Protein AF-A0A1G4I821-F1 (afdb_monomer_lite)

Structure (mmCIF, N/CA/C/O backbone):
data_AF-A0A1G4I821-F1
#
_entry.id   AF-A0A1G4I821-F1
#
loop_
_atom_site.group_PDB
_atom_site.id
_atom_site.type_symbol
_atom_site.label_atom_id
_atom_site.label_alt_id
_atom_site.label_comp_id
_atom_site.label_asym_id
_atom_site.label_entity_id
_atom_site.label_seq_id
_atom_site.pdbx_PDB_ins_code
_atom_site.Cartn_x
_atom_site.Cartn_y
_atom_site.Cartn_z
_atom_site.occupancy
_atom_site.B_iso_or_equiv
_atom_site.auth_seq_id
_atom_site.auth_comp_id
_atom_site.auth_asym_id
_atom_site.auth_atom_id
_atom_site.pdbx_PDB_model_num
ATOM 1 N N . MET A 1 1 ? -9.528 -7.297 -14.494 1.00 44.22 1 MET A N 1
A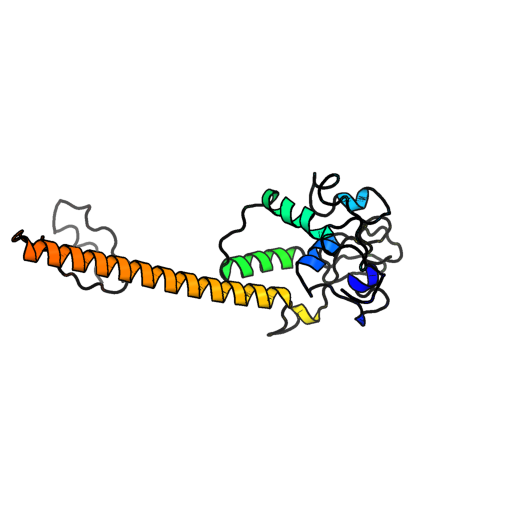TOM 2 C CA . MET A 1 1 ? -9.110 -6.105 -15.251 1.00 44.22 1 MET A CA 1
ATOM 3 C C . MET A 1 1 ? -9.363 -6.437 -16.710 1.00 44.22 1 MET A C 1
ATOM 5 O O . MET A 1 1 ? -8.952 -7.511 -17.117 1.00 44.22 1 MET A O 1
ATOM 9 N N . VAL A 1 2 ? -10.123 -5.625 -17.444 1.00 33.62 2 VAL A N 1
ATOM 10 C CA . VAL A 1 2 ? -10.323 -5.807 -18.892 1.00 33.62 2 VAL A CA 1
ATOM 11 C C . VAL A 1 2 ? -9.547 -4.697 -19.605 1.00 33.62 2 VAL A C 1
ATOM 13 O O . VAL A 1 2 ? -9.734 -3.530 -19.262 1.00 33.62 2 VAL A O 1
ATOM 16 N N . GLY A 1 3 ? -8.712 -5.055 -20.590 1.00 48.03 3 GLY A N 1
ATOM 17 C CA . GLY A 1 3 ? -8.620 -4.265 -21.825 1.00 48.03 3 GLY A CA 1
ATOM 18 C C . GLY A 1 3 ? -7.343 -3.487 -22.167 1.00 48.03 3 GLY A C 1
ATOM 19 O O . GLY A 1 3 ? -7.417 -2.649 -23.061 1.00 48.03 3 GLY A O 1
ATOM 20 N N . ASP A 1 4 ? -6.189 -3.711 -21.537 1.00 54.62 4 ASP A N 1
ATOM 21 C CA . ASP A 1 4 ? -4.928 -3.197 -22.103 1.00 54.62 4 ASP A CA 1
ATOM 22 C C . ASP A 1 4 ? -3.791 -4.167 -21.814 1.00 54.62 4 ASP A C 1
ATOM 24 O O . ASP A 1 4 ? -3.512 -4.410 -20.648 1.00 54.62 4 ASP A O 1
ATOM 28 N N . SER A 1 5 ? -3.184 -4.763 -22.845 1.00 64.75 5 SER A N 1
ATOM 29 C CA . SER A 1 5 ? -2.127 -5.781 -22.726 1.00 64.75 5 SER A CA 1
ATOM 30 C C . SER A 1 5 ? -0.760 -5.204 -22.332 1.00 64.75 5 SER A C 1
ATOM 32 O O . SER A 1 5 ? 0.177 -5.966 -22.095 1.00 64.75 5 SER A O 1
ATOM 34 N N . ASP A 1 6 ? -0.618 -3.875 -22.297 1.00 84.00 6 ASP A N 1
ATOM 35 C CA . ASP A 1 6 ? 0.677 -3.219 -22.197 1.00 84.00 6 ASP A CA 1
ATOM 36 C C . ASP A 1 6 ? 0.937 -2.658 -20.794 1.00 84.00 6 ASP A C 1
ATOM 38 O O . ASP A 1 6 ? 0.361 -1.657 -20.351 1.00 84.00 6 ASP A O 1
ATOM 42 N N . ARG A 1 7 ? 1.873 -3.304 -20.093 1.00 85.94 7 ARG A N 1
ATOM 43 C CA . ARG A 1 7 ? 2.268 -2.952 -18.727 1.00 85.94 7 ARG A CA 1
ATOM 44 C C . ARG A 1 7 ? 2.663 -1.477 -18.602 1.00 85.94 7 ARG A C 1
ATOM 46 O O . ARG A 1 7 ? 2.221 -0.820 -17.664 1.00 85.94 7 ARG A O 1
ATOM 53 N N . LYS A 1 8 ? 3.396 -0.904 -19.565 1.00 87.50 8 LYS A N 1
ATOM 54 C CA . LYS A 1 8 ? 3.819 0.510 -19.478 1.00 87.50 8 LYS A CA 1
ATOM 55 C C . LYS A 1 8 ? 2.647 1.489 -19.576 1.00 87.50 8 LYS A C 1
ATOM 57 O O . LYS A 1 8 ? 2.681 2.549 -18.953 1.00 87.50 8 LYS A O 1
ATOM 62 N N . LYS A 1 9 ? 1.584 1.132 -20.300 1.00 89.50 9 LYS A N 1
ATOM 63 C CA . LYS A 1 9 ? 0.368 1.950 -20.391 1.00 89.50 9 LYS A CA 1
ATOM 64 C C . LYS A 1 9 ? -0.407 1.921 -19.084 1.00 89.50 9 LYS A C 1
ATOM 66 O O . LYS A 1 9 ? -0.796 2.970 -18.580 1.00 89.50 9 LYS A O 1
ATOM 71 N N . VAL A 1 10 ? -0.577 0.748 -18.480 1.00 88.94 10 VAL A N 1
ATOM 72 C CA . VAL A 1 10 ? -1.330 0.648 -17.221 1.00 88.94 10 VAL A CA 1
ATOM 73 C C . VAL A 1 10 ? -0.555 1.163 -16.009 1.00 88.94 10 VAL A C 1
ATOM 75 O O . VAL A 1 10 ? -1.164 1.759 -15.126 1.00 88.94 10 VAL A O 1
ATOM 78 N N . CYS A 1 11 ? 0.768 0.991 -15.970 1.00 87.94 11 CYS A N 1
ATOM 79 C CA . CYS A 1 11 ? 1.602 1.404 -14.842 1.00 87.94 11 CYS A CA 1
ATOM 80 C C . CYS A 1 11 ? 1.877 2.909 -14.829 1.00 87.94 11 CYS A C 1
ATOM 82 O O . CYS A 1 11 ? 2.103 3.476 -13.760 1.00 87.94 11 CYS A O 1
ATOM 84 N N . SER A 1 12 ? 1.924 3.559 -15.999 1.00 85.88 12 SER A N 1
ATOM 85 C CA . SER A 1 12 ? 2.290 4.978 -16.075 1.00 85.88 12 SER A CA 1
ATOM 86 C C . SER A 1 12 ? 1.567 5.823 -17.110 1.00 85.88 12 SER A C 1
ATOM 88 O O . SER A 1 12 ? 1.782 7.035 -17.152 1.00 85.88 12 SER A O 1
ATOM 90 N N . GLY A 1 13 ? 0.698 5.235 -17.929 1.00 87.00 13 GLY A N 1
ATOM 91 C CA . GLY A 1 13 ? 0.086 5.934 -19.057 1.00 87.00 13 GLY A CA 1
ATOM 92 C C . GLY A 1 13 ? 1.087 6.255 -20.163 1.00 87.00 13 GLY A C 1
ATOM 93 O O . GLY A 1 13 ? 0.901 7.223 -20.896 1.00 87.00 13 GLY A O 1
ATOM 94 N N . HIS A 1 14 ? 2.186 5.501 -20.256 1.00 85.62 14 HIS A N 1
ATOM 95 C CA . HIS A 1 14 ? 3.208 5.735 -21.269 1.00 85.62 14 HIS A CA 1
ATOM 96 C C . HIS A 1 14 ? 2.597 5.628 -22.673 1.00 85.62 14 HIS A C 1
ATOM 98 O O . HIS A 1 14 ? 1.974 4.622 -23.001 1.00 85.62 14 HIS A O 1
ATOM 104 N N . SER A 1 15 ? 2.758 6.683 -23.475 1.00 84.94 15 SER A N 1
ATOM 105 C CA . SER A 1 15 ? 2.139 6.863 -24.801 1.00 84.94 15 SER A CA 1
ATOM 106 C C . SER A 1 15 ? 0.600 6.917 -24.831 1.00 84.94 15 SER A C 1
ATOM 108 O O . SER A 1 15 ? 0.046 7.203 -25.886 1.00 84.94 15 SER A O 1
ATOM 110 N N . ASP A 1 16 ? -0.095 6.682 -23.712 1.00 86.31 16 ASP A N 1
ATOM 111 C CA . ASP A 1 16 ? -1.552 6.801 -23.582 1.00 86.31 16 ASP A CA 1
ATOM 112 C C . ASP A 1 16 ? -1.957 7.007 -22.108 1.00 86.31 16 ASP A C 1
ATOM 114 O O . ASP A 1 16 ? -2.124 6.062 -21.328 1.00 86.31 16 ASP A O 1
ATOM 118 N N . ALA A 1 17 ? -2.140 8.268 -21.710 1.00 83.81 17 ALA A N 1
ATOM 119 C CA . ALA A 1 17 ? -2.466 8.641 -20.333 1.00 83.81 17 ALA A CA 1
ATOM 120 C C . ALA A 1 17 ? -3.834 8.114 -19.848 1.00 83.81 17 ALA A C 1
ATOM 122 O O . ALA A 1 17 ? -4.064 8.001 -18.635 1.00 83.81 17 ALA A O 1
ATOM 123 N N . THR A 1 18 ? -4.745 7.773 -20.769 1.00 86.56 18 THR A N 1
ATOM 124 C CA . THR A 1 18 ? -6.092 7.273 -20.440 1.00 86.56 18 THR A CA 1
ATOM 125 C C . THR A 1 18 ? -6.056 5.856 -19.868 1.00 86.56 18 THR A C 1
ATOM 127 O O . THR A 1 18 ? -6.950 5.449 -19.121 1.00 86.56 18 THR A O 1
ATOM 130 N N . LYS A 1 19 ? -4.982 5.115 -20.158 1.00 87.56 19 LYS A N 1
ATOM 131 C CA . LYS A 1 19 ? -4.796 3.725 -19.740 1.00 87.56 19 LYS A CA 1
ATOM 132 C C . LYS A 1 19 ? -4.158 3.574 -18.369 1.00 87.56 19 LYS A C 1
ATOM 134 O O . LYS A 1 19 ? -4.208 2.473 -17.836 1.00 87.56 19 LYS A O 1
ATOM 139 N N . ASN A 1 20 ? -3.627 4.643 -17.774 1.00 88.06 20 ASN A N 1
ATOM 140 C CA . ASN A 1 20 ? -2.998 4.583 -16.455 1.00 88.06 20 ASN A CA 1
ATOM 141 C C . ASN A 1 20 ? -3.998 4.089 -15.384 1.00 88.06 20 ASN A C 1
ATOM 143 O O . ASN A 1 20 ? -5.046 4.705 -15.163 1.00 88.06 20 ASN A O 1
ATOM 147 N N . LYS A 1 21 ? -3.658 2.971 -14.732 1.00 86.25 21 LYS A N 1
ATOM 148 C CA . LYS A 1 21 ? -4.411 2.306 -13.657 1.00 86.25 21 LYS A CA 1
ATOM 149 C C . LYS A 1 21 ? -3.688 2.338 -12.306 1.00 86.25 21 LYS A C 1
ATOM 151 O O . LYS A 1 21 ? -4.177 1.704 -11.369 1.00 86.25 21 LYS A O 1
ATOM 156 N N . ALA A 1 22 ? -2.563 3.044 -12.188 1.00 85.25 22 ALA A N 1
ATOM 157 C CA . ALA A 1 22 ? -1.939 3.298 -10.891 1.00 85.25 22 ALA A CA 1
ATOM 158 C C . ALA A 1 22 ? -2.966 3.928 -9.944 1.00 85.25 22 ALA A C 1
ATOM 160 O O . ALA A 1 22 ? -3.902 4.590 -10.397 1.00 85.25 22 ALA A O 1
ATOM 161 N N . VAL A 1 23 ? -2.812 3.683 -8.645 1.00 79.81 23 VAL A N 1
ATOM 162 C CA . VAL A 1 23 ? -3.656 4.184 -7.550 1.00 79.81 23 VAL A CA 1
ATOM 163 C C . VAL A 1 23 ? -5.095 3.668 -7.498 1.00 79.81 23 VAL A C 1
ATOM 165 O O . VAL A 1 23 ? -5.829 4.004 -6.567 1.00 79.81 23 VAL A O 1
ATOM 168 N N . GLN A 1 24 ? -5.536 2.839 -8.45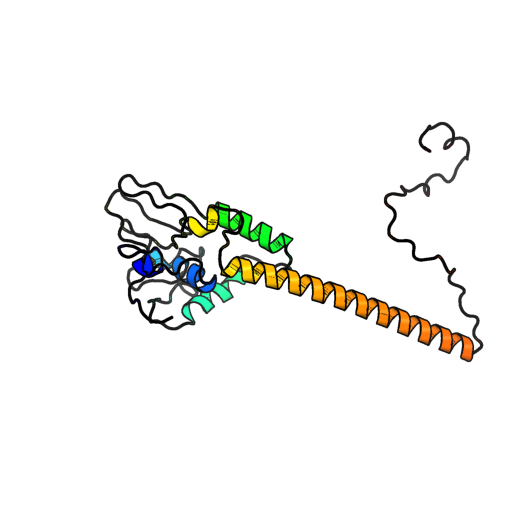0 1.00 81.38 24 GLN A N 1
ATOM 169 C CA . GLN A 1 24 ? -6.896 2.286 -8.412 1.00 81.38 24 GLN A CA 1
ATOM 170 C C . GLN A 1 24 ? -7.088 1.308 -7.253 1.00 81.38 24 GLN A C 1
ATOM 172 O O . GLN A 1 24 ? -8.113 1.341 -6.572 1.00 81.38 24 GLN A O 1
ATOM 177 N N . THR A 1 25 ? -6.102 0.439 -7.028 1.00 84.19 25 THR A N 1
ATOM 178 C CA . THR A 1 25 ? -6.070 -0.484 -5.893 1.00 84.19 25 THR A CA 1
ATOM 179 C C . THR A 1 25 ? -4.635 -0.670 -5.418 1.00 84.19 25 THR A C 1
ATOM 181 O O . THR A 1 25 ? -3.714 -0.668 -6.236 1.00 84.19 25 THR A O 1
ATOM 184 N N . LEU A 1 26 ? -4.458 -0.898 -4.115 1.00 83.69 26 LEU A N 1
ATOM 185 C CA . LEU A 1 26 ? -3.147 -1.208 -3.542 1.00 83.69 26 LEU A CA 1
ATOM 186 C C . LEU A 1 26 ? -2.556 -2.499 -4.135 1.00 83.69 26 LEU A C 1
ATOM 188 O O . LEU A 1 26 ? -1.353 -2.589 -4.343 1.00 83.69 26 LEU A O 1
ATOM 192 N N . TYR A 1 27 ? -3.409 -3.468 -4.483 1.00 86.00 27 TYR A N 1
ATOM 193 C CA . TYR A 1 27 ? -3.006 -4.709 -5.150 1.00 86.00 27 TYR A CA 1
ATOM 194 C C . TYR A 1 27 ? -2.360 -4.447 -6.516 1.00 86.00 27 TYR A C 1
ATOM 196 O O . TYR A 1 27 ? -1.331 -5.026 -6.856 1.00 86.00 27 TYR A O 1
ATOM 204 N N . THR A 1 28 ? -2.950 -3.547 -7.305 1.00 84.69 28 THR A N 1
ATOM 205 C CA . THR A 1 28 ? -2.395 -3.152 -8.603 1.00 84.69 28 THR A CA 1
ATOM 206 C C . THR A 1 28 ? -1.047 -2.453 -8.428 1.00 84.69 28 THR A C 1
ATOM 208 O O . THR A 1 28 ? -0.090 -2.792 -9.121 1.00 84.69 28 THR A O 1
ATOM 211 N N . ASP A 1 29 ? -0.953 -1.519 -7.477 1.00 85.94 29 ASP A N 1
ATOM 212 C CA . ASP A 1 29 ? 0.291 -0.796 -7.191 1.00 85.94 29 ASP A CA 1
ATOM 213 C C . ASP A 1 29 ? 1.396 -1.754 -6.702 1.00 85.94 29 ASP A C 1
ATOM 215 O O . ASP A 1 29 ? 2.568 -1.589 -7.055 1.00 85.94 29 ASP A O 1
ATOM 219 N N . LEU A 1 30 ? 1.029 -2.798 -5.949 1.00 85.75 30 LEU A N 1
ATOM 220 C CA . LEU A 1 30 ? 1.926 -3.878 -5.536 1.00 85.75 30 LEU A CA 1
ATOM 221 C C . LEU A 1 30 ? 2.410 -4.696 -6.738 1.00 85.75 30 LEU A C 1
ATOM 223 O O . LEU A 1 30 ? 3.605 -4.933 -6.874 1.00 85.75 30 LEU A O 1
ATOM 227 N N . LEU A 1 31 ? 1.521 -5.089 -7.654 1.00 85.56 31 LEU A N 1
ATOM 228 C CA . LEU A 1 31 ? 1.902 -5.814 -8.872 1.00 85.56 31 LEU A CA 1
ATOM 229 C C . LEU A 1 31 ? 2.871 -5.013 -9.744 1.00 85.56 31 LEU A C 1
ATOM 231 O O . LEU A 1 31 ? 3.857 -5.561 -10.238 1.00 85.56 31 LEU A O 1
ATOM 235 N N . PHE A 1 32 ? 2.621 -3.716 -9.916 1.00 86.12 32 PHE A N 1
ATOM 236 C CA . PHE A 1 32 ? 3.473 -2.841 -10.719 1.00 86.12 32 PHE A CA 1
ATOM 237 C C . PHE A 1 32 ? 4.916 -2.815 -10.209 1.00 86.12 32 PHE A C 1
ATOM 239 O O . PHE A 1 32 ? 5.846 -2.836 -11.022 1.00 86.12 32 PHE A O 1
ATOM 246 N N . GLN A 1 33 ? 5.088 -2.863 -8.888 1.00 83.38 33 GLN A N 1
ATOM 247 C CA . GLN A 1 33 ? 6.385 -2.875 -8.218 1.00 83.38 33 GLN A CA 1
ATOM 248 C C . GLN A 1 33 ? 6.991 -4.275 -8.078 1.00 83.38 33 GLN A C 1
ATOM 250 O O . GLN A 1 33 ? 8.196 -4.427 -8.226 1.00 83.38 33 GLN A O 1
ATOM 255 N N . CYS A 1 34 ? 6.195 -5.309 -7.807 1.00 82.75 34 CYS A N 1
ATOM 256 C CA . CYS A 1 34 ? 6.714 -6.599 -7.341 1.00 82.75 34 CYS A CA 1
ATOM 257 C C . CYS A 1 34 ? 6.683 -7.710 -8.373 1.00 82.75 34 CYS A C 1
ATOM 259 O O . CYS A 1 34 ? 7.461 -8.654 -8.264 1.00 82.75 34 CYS A O 1
ATOM 261 N N . ALA A 1 35 ? 5.775 -7.647 -9.342 1.00 81.44 35 ALA A N 1
ATOM 262 C CA . ALA A 1 35 ? 5.612 -8.754 -10.262 1.00 81.44 35 ALA A CA 1
ATOM 263 C C . ALA A 1 35 ? 6.707 -8.744 -11.332 1.00 81.44 35 ALA A C 1
ATOM 265 O O . ALA A 1 35 ? 6.970 -7.698 -11.938 1.00 81.44 35 ALA A O 1
ATOM 266 N N . ALA A 1 36 ? 7.292 -9.910 -11.601 1.00 74.44 36 ALA A N 1
ATOM 267 C CA . ALA A 1 36 ? 8.307 -10.066 -12.632 1.00 74.44 36 ALA A CA 1
ATOM 268 C C . ALA A 1 36 ? 7.748 -9.860 -14.046 1.00 74.44 36 ALA A C 1
ATOM 270 O O . ALA A 1 36 ? 6.536 -9.851 -14.297 1.00 74.44 36 ALA A O 1
ATOM 271 N N . THR A 1 37 ? 8.681 -9.702 -14.975 1.00 76.56 37 THR A N 1
ATOM 272 C CA . THR A 1 37 ? 8.474 -9.829 -16.415 1.00 76.56 37 THR A CA 1
ATOM 273 C C . THR A 1 37 ? 9.306 -11.006 -16.929 1.00 76.56 37 THR A C 1
ATOM 275 O O . THR A 1 37 ? 10.261 -11.416 -16.270 1.00 76.56 37 THR A O 1
ATOM 278 N N . SER A 1 38 ? 8.965 -11.536 -18.107 1.00 67.50 38 SER A N 1
ATOM 279 C CA . SER A 1 38 ? 9.711 -12.623 -18.761 1.00 67.50 38 SER A CA 1
ATOM 280 C C . SER A 1 38 ? 11.174 -12.269 -19.027 1.00 67.50 38 SER A C 1
ATOM 282 O O . SER A 1 38 ? 12.022 -13.155 -19.090 1.00 67.50 38 SER A O 1
ATOM 284 N N . ASP A 1 39 ? 11.468 -10.973 -19.133 1.00 59.75 39 ASP A N 1
ATOM 285 C CA . ASP A 1 39 ? 12.800 -10.458 -19.406 1.00 59.75 39 ASP A CA 1
ATOM 286 C C . ASP A 1 39 ? 13.561 -10.161 -18.099 1.00 59.75 39 ASP A C 1
ATOM 288 O O . ASP A 1 39 ? 13.497 -9.056 -17.547 1.00 59.75 39 ASP A O 1
ATOM 292 N N . ASN A 1 40 ? 14.399 -11.125 -17.701 1.00 52.91 40 ASN A N 1
ATOM 293 C CA . ASN A 1 40 ? 15.611 -10.966 -16.880 1.00 52.91 40 ASN A CA 1
ATOM 294 C C . ASN A 1 40 ? 15.491 -11.004 -15.332 1.00 52.91 40 ASN A C 1
ATOM 296 O O . ASN A 1 40 ? 14.521 -10.543 -14.730 1.00 52.91 40 ASN A O 1
ATOM 300 N N . GLY A 1 41 ? 16.563 -11.483 -14.673 1.00 52.97 41 GLY A N 1
ATOM 301 C CA . GLY A 1 41 ? 16.689 -11.687 -13.213 1.00 52.97 41 GLY A CA 1
ATOM 302 C C . GLY A 1 41 ? 16.811 -10.420 -12.346 1.00 52.97 41 GLY A C 1
ATOM 303 O O . GLY A 1 41 ? 16.672 -10.488 -11.126 1.00 52.97 41 GLY A O 1
ATOM 304 N N . GLY A 1 42 ? 17.002 -9.243 -12.956 1.00 54.06 42 GLY A N 1
ATOM 305 C CA . GLY A 1 42 ? 16.989 -7.947 -12.256 1.00 54.06 42 GLY A CA 1
ATOM 306 C C . GLY A 1 42 ? 15.590 -7.490 -11.811 1.00 54.06 42 GLY A C 1
ATOM 307 O O . GLY A 1 42 ? 15.471 -6.723 -10.858 1.00 54.06 42 GLY A O 1
ATOM 308 N N . SER A 1 43 ? 14.536 -8.010 -12.452 1.00 57.50 43 SER A N 1
ATOM 309 C CA . SER A 1 43 ? 13.126 -7.729 -12.130 1.00 57.50 43 SER A CA 1
ATOM 310 C C . SER A 1 43 ? 12.657 -8.360 -10.811 1.00 57.50 43 SER A C 1
ATOM 312 O O . SER A 1 43 ? 11.679 -7.926 -10.202 1.00 57.50 43 SER A O 1
ATOM 314 N N . GLN A 1 44 ? 13.368 -9.382 -10.332 1.00 58.28 44 GLN A N 1
ATOM 315 C CA . GLN A 1 44 ? 12.938 -10.178 -9.185 1.00 58.28 44 GLN A CA 1
ATOM 316 C C . GLN A 1 44 ? 13.298 -9.513 -7.843 1.00 58.28 44 GLN A C 1
ATOM 318 O O . GLN A 1 44 ? 12.775 -9.894 -6.800 1.00 58.28 44 GLN A O 1
ATOM 323 N N . GLN A 1 45 ? 14.178 -8.507 -7.813 1.00 59.28 45 GLN A N 1
ATOM 324 C CA . GLN A 1 45 ? 14.694 -7.951 -6.550 1.00 59.28 45 GLN A CA 1
ATOM 325 C C . GLN A 1 45 ? 13.896 -6.760 -5.995 1.00 59.28 45 GLN A C 1
ATOM 327 O O . GLN A 1 45 ? 14.211 -6.276 -4.909 1.00 59.28 45 GLN A O 1
ATOM 332 N N . ALA A 1 46 ? 12.900 -6.248 -6.720 1.00 64.81 46 ALA A N 1
ATOM 333 C CA . ALA A 1 46 ? 12.386 -4.904 -6.448 1.00 64.81 46 ALA A CA 1
ATOM 334 C C . ALA A 1 46 ? 11.563 -4.757 -5.164 1.00 64.81 46 ALA A C 1
ATOM 336 O O . ALA A 1 46 ? 11.587 -3.685 -4.569 1.00 64.81 46 ALA A O 1
ATOM 337 N N . CYS A 1 47 ? 10.875 -5.810 -4.716 1.00 75.44 47 CYS A N 1
ATOM 338 C CA . CYS A 1 47 ? 10.038 -5.739 -3.512 1.00 75.44 47 CYS A CA 1
ATOM 339 C C . CYS A 1 47 ? 10.701 -6.248 -2.237 1.00 75.44 47 CYS A C 1
ATOM 341 O O . CYS A 1 47 ? 10.055 -6.330 -1.198 1.00 75.44 47 CYS A O 1
ATOM 343 N N . GLY A 1 48 ? 11.990 -6.576 -2.300 1.00 72.88 48 GLY A N 1
ATOM 344 C CA . GLY A 1 48 ? 12.751 -6.960 -1.124 1.00 72.88 48 GLY A CA 1
ATOM 345 C C . GLY A 1 48 ? 13.906 -7.891 -1.450 1.00 72.88 48 GLY A C 1
ATOM 346 O O . GLY A 1 48 ? 13.825 -8.760 -2.323 1.00 72.88 48 GLY A O 1
ATOM 347 N N . LYS A 1 49 ? 14.995 -7.734 -0.698 1.00 74.75 49 LYS A N 1
ATOM 348 C CA . LYS A 1 49 ? 16.128 -8.657 -0.747 1.00 74.75 49 LYS A CA 1
ATOM 349 C C . LYS A 1 49 ? 15.679 -10.034 -0.238 1.00 74.75 49 LYS A C 1
ATOM 351 O O . LYS A 1 49 ? 15.083 -10.128 0.827 1.00 74.75 49 LYS A O 1
ATOM 356 N N . GLY A 1 50 ? 15.969 -11.097 -0.988 1.00 76.88 50 GLY A N 1
ATOM 357 C CA . GLY A 1 50 ? 15.606 -12.476 -0.638 1.00 76.88 50 GLY A CA 1
ATOM 358 C C . GLY A 1 50 ? 14.220 -12.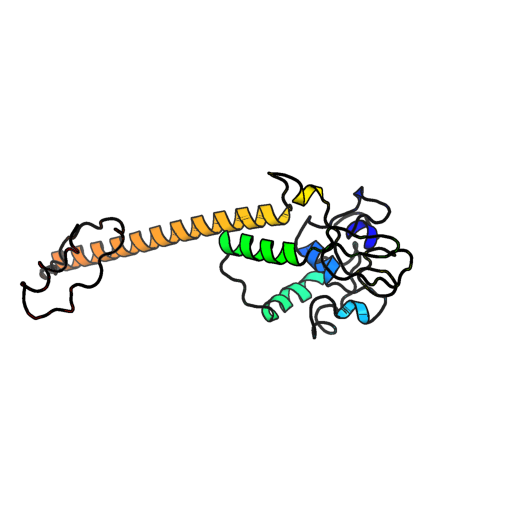927 -1.119 1.00 76.88 50 GLY A C 1
ATOM 359 O O . GLY A 1 50 ? 13.840 -14.067 -0.866 1.00 76.88 50 GLY A O 1
ATOM 360 N N . LEU A 1 51 ? 13.460 -12.073 -1.813 1.00 79.00 51 LEU A N 1
ATOM 361 C CA . LEU A 1 51 ? 12.125 -12.400 -2.334 1.00 79.00 51 LEU A CA 1
ATOM 362 C C . LEU A 1 51 ? 12.127 -12.921 -3.781 1.00 79.00 51 LEU A C 1
ATOM 364 O O . LEU A 1 51 ? 11.111 -13.417 -4.266 1.00 79.00 51 LEU A O 1
ATOM 368 N N . GLN A 1 52 ? 13.275 -12.857 -4.449 1.00 78.44 52 GLN A N 1
ATOM 369 C CA . GLN A 1 52 ? 13.436 -13.078 -5.884 1.00 78.44 52 GLN A CA 1
ATOM 370 C C . GLN A 1 52 ? 12.853 -14.406 -6.368 1.00 78.44 52 GLN A C 1
ATOM 372 O O . GLN A 1 52 ? 12.072 -14.456 -7.314 1.00 78.44 52 GLN A O 1
ATOM 377 N N . THR A 1 53 ? 13.253 -15.488 -5.705 1.00 76.25 53 THR A N 1
ATOM 378 C CA . THR A 1 53 ? 13.042 -16.850 -6.200 1.00 76.25 53 THR A CA 1
ATOM 379 C C . THR A 1 53 ? 11.656 -17.386 -5.869 1.00 76.25 53 THR A C 1
ATOM 381 O O . THR A 1 53 ? 11.102 -18.155 -6.646 1.00 76.25 53 THR A O 1
ATOM 384 N N . ALA A 1 54 ? 11.088 -16.993 -4.727 1.00 77.31 54 ALA A N 1
ATOM 385 C CA . ALA A 1 54 ? 9.841 -17.566 -4.216 1.00 77.31 54 ALA A CA 1
ATOM 386 C C . ALA A 1 54 ? 8.635 -16.627 -4.355 1.00 77.31 54 ALA A C 1
ATOM 388 O O . ALA A 1 54 ? 7.507 -17.095 -4.500 1.00 77.31 54 ALA A O 1
ATOM 389 N N . THR A 1 55 ? 8.863 -15.313 -4.316 1.00 78.56 55 THR A N 1
ATOM 390 C CA . THR A 1 55 ? 7.798 -14.324 -4.118 1.00 78.56 55 THR A CA 1
ATOM 391 C C . THR A 1 55 ? 7.537 -13.508 -5.377 1.00 78.56 55 THR A C 1
ATOM 393 O O . THR A 1 55 ? 6.391 -13.357 -5.787 1.00 78.56 55 THR A O 1
ATOM 396 N N . THR A 1 56 ? 8.589 -13.009 -6.018 1.00 79.62 56 THR A N 1
ATOM 397 C CA . THR A 1 56 ? 8.502 -12.109 -7.181 1.00 79.62 56 THR A CA 1
ATOM 398 C C . THR A 1 56 ? 8.829 -12.813 -8.498 1.00 79.62 56 THR A C 1
ATOM 400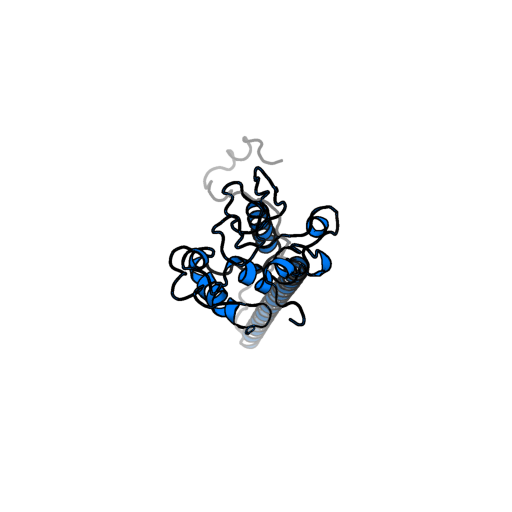 O O . THR A 1 56 ? 8.886 -12.172 -9.536 1.00 79.62 56 THR A O 1
ATOM 403 N N . ASN A 1 57 ? 8.995 -14.138 -8.488 1.00 75.69 57 ASN A N 1
ATOM 404 C CA . ASN A 1 57 ? 9.394 -14.945 -9.647 1.00 75.69 57 ASN A CA 1
ATOM 405 C C . ASN A 1 57 ? 8.303 -15.145 -10.710 1.00 75.69 57 ASN A C 1
ATOM 407 O O . ASN A 1 57 ? 8.545 -15.769 -11.740 1.00 75.69 57 ASN A O 1
ATOM 411 N N . THR A 1 58 ? 7.078 -14.709 -10.430 1.00 76.88 58 THR A N 1
ATOM 412 C CA . THR A 1 58 ? 5.925 -14.993 -11.280 1.00 76.88 58 THR A CA 1
ATOM 413 C C . THR A 1 58 ? 5.712 -13.841 -12.246 1.00 76.88 58 THR A C 1
ATOM 415 O O . THR A 1 58 ? 5.506 -12.699 -11.829 1.00 76.88 58 THR A O 1
ATOM 418 N N . ASN A 1 59 ? 5.750 -14.157 -13.540 1.00 78.31 59 ASN A N 1
ATOM 419 C CA . ASN A 1 59 ? 5.494 -13.182 -14.588 1.00 78.31 59 ASN A CA 1
ATOM 420 C C . ASN A 1 59 ? 4.069 -12.651 -14.477 1.00 78.31 59 ASN A C 1
ATOM 422 O O . ASN A 1 59 ? 3.113 -13.409 -14.294 1.00 78.31 59 ASN A O 1
ATOM 426 N N . TRP A 1 60 ? 3.936 -11.339 -14.630 1.00 81.62 60 TRP A N 1
ATOM 427 C CA . TRP A 1 60 ? 2.641 -10.690 -14.701 1.00 81.62 60 TRP A CA 1
ATOM 428 C C . TRP A 1 60 ? 2.516 -9.854 -15.964 1.00 81.62 60 TRP A C 1
ATOM 430 O O . TRP A 1 60 ? 3.304 -8.943 -16.233 1.00 81.62 60 TRP A O 1
ATOM 440 N N . THR A 1 61 ? 1.457 -10.152 -16.701 1.00 76.19 61 THR A N 1
ATOM 441 C CA . THR A 1 61 ? 0.877 -9.298 -17.727 1.00 76.19 61 THR A CA 1
ATOM 442 C C . THR A 1 61 ? -0.488 -8.825 -17.246 1.00 76.19 61 THR A C 1
ATOM 444 O O . THR A 1 61 ? -1.124 -9.428 -16.385 1.00 76.19 61 THR A O 1
ATOM 447 N N . THR A 1 62 ? -0.997 -7.761 -17.836 1.00 72.62 62 THR A N 1
ATOM 448 C CA . THR A 1 62 ? -2.320 -7.205 -17.519 1.00 72.62 62 THR A CA 1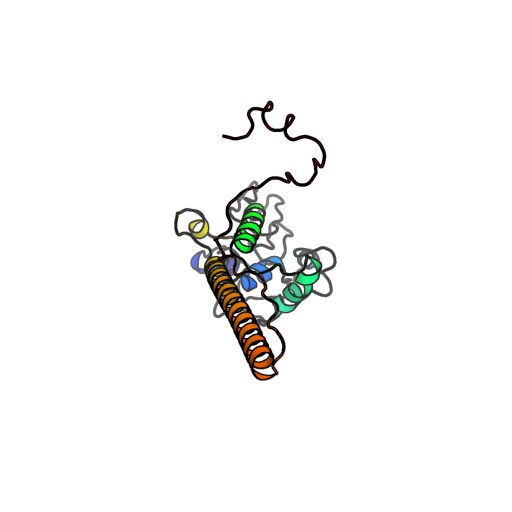
ATOM 449 C C . THR A 1 62 ? -3.493 -8.150 -17.786 1.00 72.62 62 THR A C 1
ATOM 451 O O . THR A 1 62 ? -4.562 -7.970 -17.202 1.00 72.62 62 THR A O 1
ATOM 454 N N . ASN A 1 63 ? -3.280 -9.167 -18.625 1.00 70.19 63 ASN A N 1
ATOM 455 C CA . ASN A 1 63 ? -4.231 -10.244 -18.908 1.00 70.19 63 ASN A CA 1
ATOM 456 C C . ASN A 1 63 ? -3.947 -11.518 -18.086 1.00 70.19 63 ASN A C 1
ATOM 458 O O . ASN A 1 63 ? -4.644 -12.517 -18.248 1.00 70.19 63 ASN A O 1
ATOM 462 N N . SER A 1 64 ? -2.909 -11.513 -17.242 1.00 65.38 64 SER A N 1
ATOM 463 C CA . SER A 1 64 ? -2.508 -12.662 -16.424 1.00 65.38 64 SER A CA 1
ATOM 464 C C . SER A 1 64 ? -3.445 -12.901 -15.239 1.00 65.38 64 SER A C 1
ATOM 466 O O . SER A 1 64 ? -4.342 -12.110 -14.936 1.00 65.38 64 SER A O 1
ATOM 468 N N . ASN A 1 65 ? -3.195 -14.014 -14.546 1.00 60.66 65 ASN A N 1
ATOM 469 C CA . ASN A 1 65 ? -3.918 -14.425 -13.353 1.00 60.66 65 ASN A CA 1
ATOM 470 C C . ASN A 1 65 ? -3.952 -13.310 -12.290 1.00 60.66 65 ASN A C 1
ATOM 472 O O . ASN A 1 65 ? -2.949 -12.652 -12.006 1.00 60.66 65 ASN A O 1
ATOM 476 N N . LYS A 1 66 ? -5.126 -13.132 -11.679 1.00 65.12 66 LYS A N 1
ATOM 477 C CA . LYS A 1 66 ? -5.386 -12.152 -10.619 1.00 65.12 66 LYS A CA 1
ATOM 478 C C . LYS A 1 66 ? -4.650 -12.453 -9.312 1.00 65.12 66 LYS A C 1
ATOM 480 O O . LYS A 1 66 ? -4.809 -11.656 -8.406 1.00 65.12 66 LYS A O 1
ATOM 485 N N . THR A 1 67 ? -3.915 -13.562 -9.214 1.00 77.88 67 THR A N 1
ATOM 486 C CA . THR A 1 67 ? -3.282 -14.055 -7.979 1.00 77.88 67 THR A CA 1
ATOM 487 C C . THR A 1 67 ? -1.773 -13.813 -7.908 1.00 77.88 67 THR A C 1
ATOM 489 O O . THR A 1 67 ? -1.136 -14.140 -6.910 1.00 77.88 67 THR A O 1
ATOM 492 N N . THR A 1 68 ? -1.146 -13.233 -8.940 1.00 79.38 68 THR A N 1
ATOM 493 C CA . THR A 1 68 ? 0.315 -13.019 -8.942 1.00 79.38 68 THR A CA 1
ATOM 494 C C . THR A 1 68 ? 0.798 -12.136 -7.780 1.00 79.38 68 THR A C 1
ATOM 496 O O . THR A 1 68 ? 1.935 -12.269 -7.334 1.00 79.38 68 THR A O 1
ATOM 499 N N . GLY A 1 69 ? -0.058 -11.258 -7.256 1.00 79.38 69 GLY A N 1
ATOM 500 C CA . GLY A 1 69 ? 0.234 -10.412 -6.099 1.00 79.38 69 GLY A CA 1
ATOM 501 C C . GLY A 1 69 ? 0.105 -11.129 -4.752 1.00 79.38 69 GLY A C 1
ATOM 502 O O . GLY A 1 69 ? 0.592 -10.606 -3.755 1.00 79.38 69 GLY A O 1
ATOM 503 N N . ASP A 1 70 ? -0.466 -12.333 -4.705 1.00 85.38 70 ASP A N 1
ATOM 504 C CA . ASP A 1 70 ? -0.757 -13.035 -3.448 1.00 85.38 70 ASP A CA 1
ATOM 505 C C . ASP A 1 70 ? 0.531 -13.498 -2.762 1.00 85.38 70 ASP A C 1
ATOM 507 O O . ASP A 1 70 ? 0.658 -13.422 -1.543 1.00 85.38 70 ASP A O 1
ATOM 511 N N . LYS A 1 71 ? 1.532 -13.902 -3.552 1.00 83.88 71 LYS A N 1
ATOM 512 C CA . LYS A 1 71 ? 2.867 -14.243 -3.049 1.00 83.88 71 LYS A CA 1
ATOM 513 C C . LYS A 1 71 ? 3.546 -13.034 -2.381 1.00 83.88 71 LYS A C 1
ATOM 515 O O . LYS A 1 71 ? 3.986 -13.183 -1.242 1.00 83.88 71 LYS A O 1
ATOM 520 N N . PRO A 1 72 ? 3.650 -11.852 -3.031 1.00 81.69 72 PRO A N 1
ATOM 521 C CA . PRO A 1 72 ? 4.095 -10.626 -2.371 1.00 81.69 72 PRO A CA 1
ATOM 522 C C . PRO A 1 72 ? 3.319 -10.284 -1.099 1.00 81.69 72 PRO A C 1
ATOM 524 O O . PRO A 1 72 ? 3.952 -9.948 -0.105 1.00 81.69 72 PRO A O 1
ATOM 527 N N . ILE A 1 73 ? 1.990 -10.424 -1.102 1.00 85.56 73 ILE A N 1
ATOM 528 C CA . ILE A 1 73 ? 1.155 -10.166 0.084 1.00 85.56 73 ILE A CA 1
ATOM 529 C C . ILE A 1 73 ? 1.519 -11.114 1.226 1.00 85.56 73 ILE A C 1
ATOM 531 O O . ILE A 1 73 ? 1.749 -10.661 2.339 1.00 85.56 73 ILE A O 1
ATOM 535 N N . ALA A 1 74 ? 1.650 -12.413 0.954 1.00 84.69 74 ALA A N 1
ATOM 536 C CA . ALA A 1 74 ? 2.055 -13.392 1.961 1.00 84.69 74 ALA A CA 1
ATOM 537 C C . ALA A 1 74 ? 3.477 -13.143 2.497 1.00 84.69 74 ALA A C 1
ATOM 539 O O . ALA A 1 74 ? 3.815 -13.548 3.604 1.00 84.69 74 ALA A O 1
ATOM 540 N N . ALA A 1 75 ? 4.335 -12.472 1.724 1.00 84.38 75 ALA A N 1
ATOM 541 C CA . ALA A 1 75 ? 5.666 -12.087 2.176 1.00 84.38 75 ALA A CA 1
ATOM 542 C C . ALA A 1 75 ? 5.677 -10.803 3.023 1.00 84.38 75 ALA A C 1
ATOM 544 O O . ALA A 1 75 ? 6.709 -10.523 3.635 1.00 84.38 75 ALA A O 1
ATOM 545 N N . CYS A 1 76 ? 4.577 -10.038 3.080 1.00 81.31 76 CYS A N 1
ATOM 546 C CA . CYS A 1 76 ? 4.494 -8.801 3.862 1.00 81.31 76 CYS A CA 1
ATOM 547 C C . CYS A 1 76 ? 4.757 -9.027 5.356 1.00 81.31 76 CYS A C 1
ATOM 549 O O . CYS A 1 76 ? 5.369 -8.165 5.978 1.00 81.31 76 CYS A O 1
ATOM 551 N N . ASP A 1 77 ? 4.426 -10.204 5.895 1.00 79.62 77 ASP A N 1
ATOM 552 C CA . ASP A 1 77 ? 4.685 -10.563 7.297 1.00 79.62 77 ASP A CA 1
ATOM 553 C C . ASP A 1 77 ? 6.177 -10.486 7.671 1.00 79.62 77 ASP A C 1
ATOM 555 O O . ASP A 1 77 ? 6.532 -10.259 8.827 1.00 79.62 77 ASP A O 1
ATOM 559 N N . LYS A 1 78 ? 7.084 -10.609 6.689 1.00 79.06 78 LYS A N 1
ATOM 560 C CA . LYS A 1 78 ? 8.535 -10.454 6.898 1.00 79.06 78 LYS A CA 1
ATOM 561 C C . LYS A 1 78 ? 8.965 -9.008 7.148 1.00 79.06 78 LYS A C 1
ATOM 563 O O . LYS A 1 78 ? 10.087 -8.782 7.593 1.00 79.06 78 LYS A O 1
ATOM 568 N N . PHE A 1 79 ? 8.111 -8.042 6.825 1.00 75.38 79 PHE A N 1
ATOM 569 C CA . PHE A 1 79 ? 8.382 -6.610 6.959 1.00 75.38 79 PHE A CA 1
ATOM 570 C C . PHE A 1 79 ? 7.716 -5.997 8.195 1.00 75.38 79 PHE A C 1
ATOM 572 O O . PHE A 1 79 ? 7.900 -4.810 8.454 1.00 75.38 79 PHE A O 1
ATOM 579 N N . GLY A 1 80 ? 6.987 -6.801 8.971 1.00 72.62 80 GLY A N 1
ATOM 580 C CA . GLY A 1 80 ? 6.357 -6.401 10.223 1.00 72.62 80 GLY A CA 1
ATOM 581 C C . GLY A 1 80 ? 4.960 -6.991 10.377 1.00 72.62 80 GLY A C 1
ATOM 582 O O . GLY A 1 80 ? 4.323 -7.388 9.404 1.00 72.62 80 GLY A O 1
ATOM 583 N N . ALA A 1 81 ? 4.478 -7.026 11.618 1.00 68.69 81 ALA A N 1
ATOM 584 C CA . ALA A 1 81 ? 3.094 -7.387 11.887 1.00 68.69 81 ALA A CA 1
ATOM 585 C C . ALA A 1 81 ? 2.155 -6.261 11.419 1.00 68.69 81 ALA A C 1
ATOM 587 O O . ALA A 1 81 ? 2.489 -5.081 11.590 1.00 68.69 81 ALA A O 1
ATOM 588 N N . PRO A 1 82 ? 0.971 -6.590 10.873 1.00 66.38 82 PRO A N 1
ATOM 589 C CA . PRO A 1 82 ? -0.053 -5.586 10.639 1.00 66.38 82 PRO A CA 1
ATOM 590 C C . PRO A 1 82 ? -0.431 -4.954 11.984 1.00 66.38 82 PRO A C 1
ATOM 592 O O . PRO A 1 82 ? -0.883 -5.638 12.901 1.00 66.38 82 PRO A O 1
ATOM 595 N N . GLY A 1 83 ? -0.200 -3.648 12.124 1.00 71.25 83 GLY A N 1
ATOM 596 C CA . GLY A 1 83 ? -0.668 -2.898 13.289 1.00 71.25 83 GLY A CA 1
ATOM 597 C C . GLY A 1 83 ? -2.199 -2.846 13.347 1.00 71.25 83 GLY A C 1
ATOM 598 O O . GLY A 1 83 ? -2.887 -3.173 12.378 1.00 71.25 83 GLY A O 1
ATOM 599 N N . THR A 1 84 ? -2.747 -2.392 14.475 1.00 83.88 84 THR A N 1
ATOM 600 C CA . THR A 1 84 ? -4.193 -2.166 14.607 1.00 83.88 84 THR A CA 1
ATOM 601 C C . THR A 1 84 ? -4.659 -1.134 13.590 1.00 83.88 84 THR A C 1
ATOM 603 O O . THR A 1 84 ? -4.119 -0.029 13.540 1.00 83.88 84 THR A O 1
ATOM 606 N N . LEU A 1 85 ? -5.690 -1.468 12.813 1.00 85.88 85 LEU A N 1
ATOM 607 C CA . LEU A 1 85 ? -6.266 -0.548 11.840 1.00 85.88 85 LEU A CA 1
ATOM 608 C C . LEU A 1 85 ? -6.943 0.630 12.555 1.00 85.88 85 LEU A C 1
ATOM 610 O O . LEU A 1 85 ? -8.073 0.534 13.024 1.00 85.88 85 LEU A O 1
ATOM 614 N N . THR A 1 86 ? -6.237 1.753 12.608 1.00 86.81 86 THR A N 1
ATOM 615 C CA . THR A 1 86 ? -6.700 3.026 13.170 1.00 86.81 86 THR A CA 1
ATOM 616 C C . THR A 1 86 ? -6.390 4.164 12.208 1.00 86.81 86 THR A C 1
ATOM 618 O O . THR A 1 86 ? -5.486 4.056 11.375 1.00 86.81 86 THR A O 1
ATOM 621 N N . GLU A 1 87 ? -7.087 5.288 12.340 1.00 83.62 87 GLU A N 1
ATOM 622 C CA . GLU A 1 87 ? -6.815 6.470 11.517 1.00 83.62 87 GLU A CA 1
ATOM 623 C C . GLU A 1 87 ? -5.349 6.919 11.630 1.00 83.62 87 GLU A C 1
ATOM 625 O O . GLU A 1 87 ? -4.685 7.126 10.616 1.00 83.62 87 GLU A O 1
ATOM 630 N N . ALA A 1 88 ? -4.797 6.933 12.849 1.00 83.38 88 ALA A N 1
ATOM 631 C CA . ALA A 1 88 ? -3.399 7.281 13.095 1.00 83.38 88 ALA A CA 1
ATOM 632 C C . ALA A 1 88 ? -2.418 6.369 12.337 1.00 83.38 88 ALA A C 1
ATOM 634 O O . ALA A 1 88 ? -1.479 6.853 11.705 1.00 83.38 88 ALA A O 1
ATOM 635 N N . THR A 1 89 ? -2.647 5.051 12.351 1.00 85.75 89 THR A N 1
ATOM 636 C CA . THR A 1 89 ? -1.793 4.105 11.611 1.00 85.75 89 THR A CA 1
ATOM 637 C C . THR A 1 89 ? -1.904 4.271 10.096 1.00 85.75 89 THR A C 1
ATOM 639 O O . THR A 1 89 ? -0.903 4.137 9.394 1.00 85.75 89 THR A O 1
ATOM 642 N N . VAL A 1 90 ? -3.093 4.615 9.588 1.00 85.12 90 VAL A N 1
ATOM 643 C CA . VAL A 1 90 ? -3.317 4.872 8.160 1.00 85.12 90 VAL A CA 1
ATOM 644 C C . VAL A 1 90 ? -2.585 6.137 7.715 1.00 85.12 90 VAL A C 1
ATOM 646 O O . VAL A 1 90 ? -1.891 6.110 6.698 1.00 85.12 90 VAL A O 1
ATOM 649 N N . GLU A 1 91 ? -2.673 7.226 8.482 1.00 84.94 91 GLU A N 1
ATOM 650 C CA . GLU A 1 91 ? -1.968 8.472 8.162 1.00 84.94 91 GLU A CA 1
ATOM 651 C C . GLU A 1 91 ? -0.446 8.329 8.280 1.00 84.94 91 GLU A C 1
ATOM 653 O O . GLU A 1 91 ? 0.286 8.839 7.428 1.00 84.94 91 GLU A O 1
ATOM 658 N N . ALA A 1 92 ? 0.048 7.576 9.267 1.00 83.25 92 ALA A N 1
ATOM 659 C CA . ALA A 1 92 ? 1.473 7.276 9.394 1.00 83.25 92 ALA A CA 1
ATOM 660 C C . ALA A 1 92 ? 2.002 6.476 8.189 1.00 83.25 92 ALA A C 1
ATOM 662 O O . ALA A 1 92 ? 3.018 6.848 7.595 1.00 83.25 92 ALA A O 1
ATOM 663 N N . ALA A 1 93 ? 1.287 5.425 7.773 1.00 82.38 93 ALA A N 1
ATOM 664 C CA . ALA A 1 93 ? 1.640 4.641 6.589 1.00 82.38 93 ALA A CA 1
ATOM 665 C C . ALA A 1 93 ? 1.599 5.489 5.307 1.00 82.38 93 ALA A C 1
ATOM 667 O O . ALA A 1 93 ? 2.467 5.366 4.440 1.00 82.38 93 ALA A O 1
ATOM 668 N N . LEU A 1 94 ? 0.631 6.402 5.190 1.00 81.50 94 LEU A N 1
ATOM 669 C CA . LEU A 1 94 ? 0.554 7.329 4.065 1.00 81.50 94 LEU A CA 1
ATOM 670 C C . LEU A 1 94 ? 1.729 8.311 4.040 1.00 81.50 94 LEU A C 1
ATOM 672 O O . LEU A 1 94 ? 2.257 8.597 2.965 1.00 81.50 94 LEU A O 1
ATOM 676 N N . ALA A 1 95 ? 2.132 8.845 5.193 1.00 82.62 95 ALA A N 1
ATOM 677 C CA . ALA A 1 95 ? 3.282 9.736 5.287 1.00 82.62 95 ALA A CA 1
ATOM 678 C C . ALA A 1 95 ? 4.560 9.034 4.803 1.00 82.62 95 ALA A C 1
ATOM 680 O O . ALA A 1 95 ? 5.292 9.596 3.989 1.00 82.62 95 ALA A O 1
ATOM 681 N N . GLN A 1 96 ? 4.768 7.778 5.208 1.00 82.56 96 GLN A N 1
ATOM 682 C CA . GLN A 1 96 ? 5.874 6.951 4.718 1.00 82.56 96 GLN A CA 1
ATOM 683 C C . GLN A 1 96 ? 5.768 6.696 3.210 1.00 82.56 96 GLN A C 1
ATOM 685 O O . GLN A 1 96 ? 6.739 6.881 2.481 1.00 82.56 96 GLN A O 1
ATOM 690 N N . LEU A 1 97 ? 4.580 6.351 2.703 1.00 82.56 97 LEU A N 1
ATOM 691 C CA . LEU A 1 97 ? 4.378 6.142 1.269 1.00 82.56 97 LEU A CA 1
ATOM 692 C C . LEU A 1 97 ? 4.704 7.400 0.453 1.00 82.56 97 LEU A C 1
ATOM 694 O O . LEU A 1 97 ? 5.360 7.307 -0.580 1.00 82.56 97 LEU A O 1
ATOM 698 N N . LYS A 1 98 ? 4.288 8.584 0.916 1.00 80.56 98 LYS A N 1
ATOM 699 C CA . LYS A 1 98 ? 4.595 9.863 0.255 1.00 80.56 98 LYS A CA 1
ATOM 700 C C . LYS A 1 98 ? 6.096 10.132 0.181 1.00 80.56 98 LYS A C 1
ATOM 702 O O . LYS A 1 98 ? 6.536 10.694 -0.812 1.00 80.56 98 LYS A O 1
ATOM 707 N N . GLN A 1 99 ? 6.872 9.712 1.180 1.00 83.12 99 GLN A N 1
ATOM 708 C CA . GLN A 1 99 ? 8.336 9.812 1.146 1.00 83.12 99 GLN A CA 1
ATOM 709 C C . GLN A 1 99 ? 8.967 8.861 0.118 1.00 83.12 99 GLN A C 1
ATOM 711 O O . GLN A 1 99 ? 10.034 9.147 -0.419 1.00 83.12 99 GLN A O 1
ATOM 716 N N . LEU A 1 100 ? 8.313 7.732 -0.172 1.00 84.50 100 LEU A N 1
ATOM 717 C CA . LEU A 1 100 ? 8.760 6.778 -1.189 1.00 84.50 100 LEU A CA 1
ATOM 718 C C . LEU A 1 100 ? 8.378 7.202 -2.609 1.00 84.50 100 LEU A C 1
ATOM 720 O O . LEU A 1 100 ? 9.032 6.775 -3.562 1.00 84.50 100 LEU A O 1
ATOM 724 N N . ILE A 1 101 ? 7.337 8.025 -2.752 1.00 85.19 101 ILE A N 1
ATOM 725 C CA . ILE A 1 101 ? 6.947 8.627 -4.024 1.00 85.19 101 ILE A CA 1
ATOM 726 C C . ILE A 1 101 ? 7.918 9.760 -4.332 1.00 85.19 101 ILE A C 1
ATOM 728 O O . ILE A 1 101 ? 7.924 10.802 -3.681 1.00 85.19 101 ILE A O 1
ATOM 732 N N . ARG A 1 102 ? 8.731 9.565 -5.362 1.00 80.81 102 ARG A N 1
ATOM 733 C CA . ARG A 1 102 ? 9.820 10.476 -5.705 1.00 80.81 102 ARG A CA 1
ATOM 734 C C . ARG A 1 102 ? 9.696 11.008 -7.121 1.00 80.81 102 ARG A C 1
ATOM 736 O O . ARG A 1 102 ? 9.013 10.448 -7.981 1.00 80.81 102 ARG A O 1
ATOM 743 N N . ARG A 1 103 ? 10.352 12.145 -7.336 1.00 74.00 103 ARG A N 1
ATOM 744 C CA . ARG A 1 103 ? 10.731 12.611 -8.665 1.00 74.00 103 ARG A CA 1
ATOM 745 C C . ARG A 1 103 ? 12.021 11.891 -9.025 1.00 74.00 103 ARG A C 1
ATOM 747 O O . ARG A 1 103 ? 13.034 12.088 -8.364 1.00 74.00 103 ARG A O 1
ATOM 754 N N . GLU A 1 104 ? 11.974 11.078 -10.063 1.00 68.81 104 GLU A N 1
ATOM 755 C CA . GLU A 1 104 ? 13.166 10.471 -10.642 1.00 68.81 104 GLU A CA 1
ATOM 756 C C . GLU A 1 104 ? 13.667 11.396 -11.751 1.00 68.81 104 GLU A C 1
ATOM 758 O O . GLU A 1 104 ? 13.030 11.563 -12.798 1.00 68.81 104 GLU A O 1
ATOM 763 N N . THR A 1 105 ? 14.788 12.065 -11.493 1.00 56.03 105 THR A N 1
ATOM 764 C CA . THR A 1 105 ? 15.432 12.968 -12.448 1.00 56.03 105 THR A CA 1
ATOM 765 C C . THR A 1 105 ? 16.289 12.174 -13.426 1.00 56.03 105 THR A C 1
ATOM 767 O O . THR A 1 105 ? 17.195 11.453 -13.021 1.00 56.03 105 THR A O 1
ATOM 770 N N . GLY A 1 106 ? 16.014 12.336 -14.719 1.00 56.75 106 GLY A N 1
ATOM 771 C CA . GLY A 1 106 ? 16.870 11.882 -15.811 1.00 56.75 106 GLY A CA 1
ATOM 772 C C . GLY A 1 106 ? 17.267 13.018 -16.728 1.00 56.75 106 GLY A C 1
ATOM 773 O O . GLY A 1 106 ? 16.517 13.991 -16.803 1.00 56.75 106 GLY A O 1
ATOM 774 N N . PRO A 1 107 ? 18.376 12.885 -17.475 1.00 53.06 107 PRO A N 1
ATOM 775 C CA . PRO A 1 107 ? 18.828 13.925 -18.394 1.00 53.06 107 PRO A CA 1
ATOM 776 C C . PRO A 1 107 ? 17.864 14.151 -19.575 1.00 53.06 107 PRO A C 1
ATOM 778 O O . PRO A 1 107 ? 17.869 15.234 -20.147 1.00 53.06 107 PRO A O 1
ATOM 781 N N . SER A 1 108 ? 17.019 13.171 -19.927 1.00 59.19 108 SER A N 1
ATOM 782 C CA . SER A 1 108 ? 16.153 13.208 -21.121 1.00 59.19 108 SER A CA 1
ATOM 783 C C . SER A 1 108 ? 14.642 13.194 -20.830 1.00 59.19 108 SER A C 1
ATOM 785 O O . SER A 1 108 ? 13.868 13.762 -21.598 1.00 59.19 108 SER A O 1
ATOM 787 N N . SER A 1 109 ? 14.185 12.576 -19.731 1.00 63.91 109 SER A N 1
ATOM 788 C CA . SER A 1 109 ? 12.770 12.619 -19.325 1.00 63.91 109 SER A CA 1
ATOM 789 C C . SER A 1 109 ? 12.595 12.423 -17.810 1.00 63.91 109 SER A C 1
ATOM 791 O O . SER A 1 109 ? 12.566 11.277 -17.342 1.00 63.91 109 SER A O 1
ATOM 793 N N . PRO A 1 110 ? 12.475 13.494 -17.011 1.00 68.75 110 PRO A N 1
ATOM 794 C CA . PRO A 1 110 ? 12.149 13.346 -15.598 1.00 68.75 110 PRO A CA 1
ATOM 795 C C . PRO A 1 110 ? 10.767 12.696 -15.434 1.00 68.75 110 PRO A C 1
ATOM 797 O O . PRO A 1 110 ? 9.819 13.010 -16.161 1.00 68.75 110 PRO A O 1
ATOM 800 N N . GLN A 1 111 ? 10.652 11.772 -14.482 1.00 77.62 111 GLN A N 1
ATOM 801 C CA . GLN A 1 111 ? 9.385 11.143 -14.119 1.00 77.62 111 GLN A CA 1
ATOM 802 C C . GLN A 1 111 ? 8.988 11.580 -12.710 1.00 77.62 111 GLN A C 1
ATOM 804 O O . GLN A 1 111 ? 9.640 11.239 -11.727 1.00 77.62 111 GLN A O 1
ATOM 809 N N . ASP A 1 112 ? 7.892 12.329 -12.625 1.00 82.31 112 ASP A N 1
ATOM 810 C CA . ASP A 1 112 ? 7.315 12.768 -11.356 1.00 82.31 112 ASP A CA 1
ATOM 811 C C . ASP A 1 112 ? 6.350 11.729 -10.786 1.00 82.31 112 ASP A C 1
ATOM 813 O O . ASP A 1 112 ? 5.691 11.005 -11.539 1.00 82.31 112 ASP A O 1
ATOM 817 N N . LEU A 1 113 ? 6.225 11.732 -9.454 1.00 86.69 113 LEU A N 1
ATOM 818 C CA . LEU A 1 113 ? 5.262 10.931 -8.693 1.00 86.69 113 LEU A CA 1
ATOM 819 C C . LEU A 1 113 ? 5.413 9.425 -8.942 1.00 86.69 113 LEU A C 1
ATOM 821 O O . LEU A 1 113 ? 4.438 8.703 -9.171 1.00 86.69 113 LEU A O 1
ATOM 825 N N . VAL A 1 114 ? 6.659 8.963 -8.915 1.00 88.12 114 VAL A N 1
ATOM 826 C CA . VAL A 1 114 ? 7.022 7.572 -9.154 1.00 88.12 114 VAL A CA 1
ATOM 827 C C . VAL A 1 114 ? 7.148 6.845 -7.830 1.00 88.12 114 VAL A C 1
ATOM 829 O O . VAL A 1 114 ? 7.912 7.252 -6.959 1.00 88.12 114 VAL A O 1
ATOM 832 N N . LEU A 1 115 ? 6.439 5.728 -7.714 1.00 87.88 115 LEU A N 1
ATOM 833 C CA . LEU A 1 115 ? 6.637 4.757 -6.650 1.00 87.88 115 LEU A CA 1
ATOM 834 C C . LEU A 1 115 ? 7.366 3.534 -7.211 1.00 87.88 115 LEU A C 1
ATOM 836 O O . LEU A 1 115 ? 6.810 2.819 -8.044 1.00 87.88 115 LEU A O 1
ATOM 840 N N . GLY A 1 116 ? 8.598 3.297 -6.763 1.00 84.56 116 GLY A N 1
ATOM 841 C CA . GLY A 1 116 ? 9.425 2.158 -7.176 1.00 84.56 116 GLY A CA 1
ATOM 842 C C . GLY A 1 116 ? 10.758 2.589 -7.786 1.00 84.56 116 GLY A C 1
ATOM 843 O O . GLY A 1 116 ? 11.299 3.635 -7.426 1.00 84.56 116 GLY A O 1
ATOM 844 N N . LYS A 1 117 ? 11.327 1.766 -8.672 1.00 82.19 117 LYS A N 1
ATOM 845 C CA . LYS A 1 117 ? 12.672 1.978 -9.229 1.00 82.19 117 LYS A CA 1
ATOM 846 C C . LYS A 1 117 ? 12.632 2.234 -10.733 1.00 82.19 117 LYS A C 1
ATOM 848 O O . LYS A 1 117 ? 11.921 1.545 -11.466 1.00 82.19 117 LYS A O 1
ATOM 853 N N . ILE A 1 118 ? 13.448 3.179 -11.180 1.00 81.44 118 ILE A N 1
ATOM 854 C CA . ILE A 1 118 ? 13.763 3.443 -12.586 1.00 81.44 118 ILE A CA 1
ATOM 855 C C . ILE A 1 118 ? 15.279 3.288 -12.748 1.00 81.44 118 ILE A C 1
ATOM 857 O O . ILE A 1 118 ? 16.028 3.698 -11.864 1.00 81.44 118 ILE A O 1
ATOM 861 N N . ASP A 1 119 ? 15.733 2.661 -13.831 1.00 79.31 119 ASP A N 1
ATOM 862 C CA . ASP A 1 119 ? 17.123 2.809 -14.278 1.00 79.31 119 ASP A CA 1
ATOM 863 C C . ASP A 1 119 ? 17.202 3.974 -15.253 1.00 79.31 119 ASP A C 1
ATOM 865 O O . ASP A 1 119 ? 16.290 4.185 -16.055 1.00 79.31 119 ASP A O 1
ATOM 869 N N . ASN A 1 120 ? 18.287 4.729 -15.190 1.00 69.81 120 ASN A N 1
ATOM 870 C CA . ASN A 1 120 ? 18.425 5.955 -15.953 1.00 69.81 120 ASN A CA 1
ATOM 871 C C . ASN A 1 120 ? 19.866 6.135 -16.409 1.00 69.81 120 ASN A C 1
ATOM 873 O O . ASN A 1 120 ? 20.660 6.840 -15.793 1.00 69.81 120 ASN A O 1
ATOM 877 N N . THR A 1 121 ? 20.202 5.463 -17.501 1.00 72.56 121 THR A N 1
ATOM 878 C CA . THR A 1 121 ? 21.525 5.490 -18.126 1.00 72.56 121 THR A CA 1
ATOM 879 C C . THR A 1 121 ? 21.623 6.536 -19.242 1.00 72.56 121 THR A C 1
ATOM 881 O O . THR A 1 121 ? 22.551 6.500 -20.043 1.00 72.56 121 THR A O 1
ATOM 884 N N . GLY A 1 122 ? 20.680 7.486 -19.301 1.00 66.81 122 GLY A N 1
ATOM 885 C CA . GLY A 1 122 ? 20.708 8.634 -20.213 1.00 66.81 122 GLY A CA 1
ATOM 886 C C . GLY A 1 122 ? 20.031 8.428 -21.573 1.00 66.81 122 GLY A C 1
ATOM 887 O O . GLY A 1 122 ? 20.011 9.349 -22.385 1.00 66.81 122 GLY A O 1
ATOM 888 N N . GLY A 1 123 ? 19.444 7.253 -21.822 1.00 72.62 123 GLY A N 1
ATOM 889 C CA . GLY A 1 123 ? 18.684 6.966 -23.043 1.00 72.62 123 GLY A CA 1
ATOM 890 C C . GLY A 1 123 ? 17.226 7.440 -22.993 1.00 72.62 123 GLY A C 1
ATOM 891 O O . GLY A 1 123 ? 16.777 8.062 -22.028 1.00 72.62 123 GLY A O 1
ATOM 892 N N . ALA A 1 124 ? 16.459 7.131 -24.043 1.00 78.44 124 ALA A N 1
ATOM 893 C CA . ALA A 1 124 ? 15.013 7.340 -24.040 1.00 78.44 124 ALA A CA 1
ATOM 894 C C . ALA A 1 124 ? 14.333 6.393 -23.039 1.00 78.44 124 ALA A C 1
ATOM 896 O O . ALA A 1 124 ? 14.636 5.200 -22.984 1.00 78.44 124 ALA A O 1
ATOM 897 N N . PHE A 1 125 ? 13.393 6.923 -22.259 1.00 81.00 125 PHE A N 1
ATOM 898 C CA . PHE A 1 125 ? 12.692 6.160 -21.236 1.00 81.00 125 PHE A CA 1
ATOM 899 C C . PHE A 1 125 ? 11.699 5.156 -21.849 1.00 81.00 125 PHE A C 1
ATOM 901 O O . PHE A 1 125 ? 10.740 5.531 -22.526 1.00 81.00 125 PHE A O 1
ATOM 908 N N . GLY A 1 126 ? 11.908 3.868 -21.572 1.00 79.56 126 GLY A N 1
ATOM 909 C CA . GLY A 1 126 ? 11.166 2.749 -22.163 1.00 79.56 126 GLY A CA 1
ATOM 910 C C . GLY A 1 126 ? 9.818 2.427 -21.506 1.00 79.56 126 GLY A C 1
ATOM 911 O O . GLY A 1 126 ? 9.135 1.499 -21.942 1.00 79.56 126 GLY A O 1
ATOM 912 N N . GLY A 1 127 ? 9.420 3.163 -20.464 1.00 83.88 127 GLY A N 1
ATOM 913 C CA . GLY A 1 127 ? 8.182 2.907 -19.729 1.00 83.88 127 GLY A CA 1
ATOM 914 C C . GLY A 1 127 ? 8.346 1.976 -18.521 1.00 83.88 127 GLY A C 1
ATOM 915 O O . GLY A 1 127 ? 9.413 1.422 -18.251 1.00 83.88 127 GLY A O 1
ATOM 916 N N . PHE A 1 128 ? 7.259 1.813 -17.764 1.00 86.62 128 PHE A N 1
ATOM 917 C CA . PHE A 1 128 ? 7.219 0.942 -16.584 1.00 86.62 128 PHE A CA 1
ATOM 918 C C . PHE A 1 128 ? 6.808 -0.465 -16.994 1.00 86.62 128 PHE A C 1
ATOM 920 O O . PHE A 1 128 ? 5.624 -0.781 -17.049 1.00 86.62 128 PHE A O 1
ATOM 927 N N . VAL A 1 129 ? 7.792 -1.301 -17.313 1.00 83.31 129 VAL A N 1
ATOM 928 C CA . VAL A 1 129 ? 7.582 -2.653 -17.856 1.00 83.31 129 VAL A CA 1
ATOM 929 C C . VAL A 1 129 ? 7.831 -3.767 -16.835 1.00 83.31 129 VAL A C 1
ATOM 931 O O . VAL A 1 129 ? 7.757 -4.940 -17.184 1.00 83.31 129 VAL A O 1
ATOM 934 N N . GLY A 1 130 ? 8.109 -3.426 -15.572 1.00 80.44 130 GLY A N 1
ATOM 935 C CA . GLY A 1 130 ? 8.389 -4.414 -14.524 1.00 80.44 130 GLY A CA 1
ATOM 936 C C . GLY A 1 130 ? 9.839 -4.879 -14.465 1.00 80.44 130 GLY A C 1
ATOM 937 O O . GLY A 1 130 ? 10.135 -5.878 -13.824 1.00 80.44 130 GLY A O 1
ATOM 938 N N . ASN A 1 131 ? 10.736 -4.164 -15.135 1.00 80.44 131 ASN A N 1
ATOM 939 C CA . ASN A 1 131 ? 12.175 -4.342 -15.044 1.00 80.44 131 ASN A CA 1
ATOM 940 C C . ASN A 1 131 ? 12.791 -2.946 -15.065 1.00 80.44 131 ASN A C 1
ATOM 942 O O . ASN A 1 131 ? 12.435 -2.136 -15.920 1.00 80.44 131 ASN A O 1
ATOM 946 N N . ALA A 1 132 ? 13.672 -2.657 -14.110 1.00 78.38 132 ALA A N 1
ATOM 947 C CA . ALA A 1 132 ? 14.352 -1.377 -14.084 1.00 78.38 132 ALA A CA 1
ATOM 948 C C . ALA A 1 132 ? 15.417 -1.275 -15.186 1.00 78.38 132 ALA A C 1
ATOM 950 O O . ALA A 1 132 ? 15.592 -0.193 -15.696 1.00 78.38 132 ALA A O 1
ATOM 951 N N . ALA A 1 133 ? 16.079 -2.346 -15.624 1.00 79.31 133 ALA A N 1
ATOM 952 C CA . ALA A 1 133 ? 17.248 -2.262 -16.509 1.00 79.31 133 ALA A CA 1
ATOM 953 C C . ALA A 1 133 ? 17.019 -1.514 -17.840 1.00 79.31 133 ALA A C 1
ATOM 955 O O . ALA A 1 133 ? 15.963 -1.633 -18.460 1.00 79.31 133 ALA A O 1
ATOM 956 N N . SER A 1 134 ? 18.061 -0.841 -18.338 1.00 80.94 134 SER A N 1
ATOM 957 C CA . SER A 1 134 ? 18.111 -0.257 -19.688 1.00 80.94 134 SER A CA 1
ATOM 958 C C . SER A 1 134 ? 17.073 0.850 -19.913 1.00 80.94 134 SER A C 1
ATOM 960 O O . SER A 1 134 ? 16.307 0.802 -20.876 1.00 80.94 134 SER A O 1
ATOM 962 N N . ASN A 1 135 ? 17.065 1.866 -19.044 1.00 80.25 135 ASN A N 1
ATOM 963 C CA . ASN A 1 135 ? 16.153 3.023 -19.115 1.00 80.25 135 ASN A CA 1
ATOM 964 C C . ASN A 1 135 ? 14.665 2.668 -18.946 1.00 80.25 135 ASN A C 1
ATOM 966 O O . ASN A 1 135 ? 13.785 3.329 -19.506 1.00 80.25 135 ASN A O 1
ATOM 970 N N . LYS A 1 136 ? 14.365 1.600 -18.204 1.00 82.44 136 LYS A N 1
ATOM 971 C CA . LYS A 1 136 ? 13.004 1.123 -17.937 1.00 82.44 136 LYS A CA 1
ATOM 972 C C . LYS A 1 136 ? 12.669 1.279 -16.454 1.00 82.44 136 LYS A C 1
ATOM 974 O O . LYS A 1 136 ? 13.484 1.710 -15.639 1.00 82.44 136 LYS A O 1
ATOM 979 N N . GLY A 1 137 ? 11.425 0.981 -16.098 1.00 82.56 137 GLY A N 1
ATOM 980 C CA . GLY A 1 137 ? 10.961 1.074 -14.721 1.00 82.56 137 GLY A CA 1
ATOM 981 C C . GLY A 1 137 ? 10.247 -0.170 -14.213 1.00 82.56 137 GLY A C 1
ATOM 982 O O . GLY A 1 137 ? 9.478 -0.827 -14.922 1.00 82.56 137 GLY A O 1
ATOM 983 N N . GLN A 1 138 ? 10.456 -0.428 -12.929 1.00 84.69 138 GLN A N 1
ATOM 984 C CA . GLN A 1 138 ? 9.637 -1.293 -12.095 1.00 84.69 138 GLN A CA 1
ATOM 985 C C . GLN A 1 138 ? 8.993 -0.427 -11.013 1.00 84.69 138 GLN A C 1
ATOM 987 O O . GLN A 1 138 ? 9.526 -0.230 -9.919 1.00 84.69 138 GLN A O 1
ATOM 992 N N . CYS A 1 139 ? 7.896 0.209 -11.402 1.00 84.88 139 CYS A N 1
ATOM 993 C CA . CYS A 1 139 ? 7.272 1.279 -10.644 1.00 84.88 139 CYS A CA 1
ATOM 994 C C . CYS A 1 139 ? 5.857 1.569 -11.152 1.00 84.88 139 CYS A C 1
ATOM 996 O O . CYS A 1 139 ? 5.414 1.042 -12.175 1.00 84.88 139 CYS A O 1
ATOM 998 N N . ALA A 1 140 ? 5.164 2.432 -10.418 1.00 88.75 140 ALA A N 1
ATOM 999 C CA . ALA A 1 140 ? 3.867 2.998 -10.751 1.00 88.75 140 ALA A CA 1
ATOM 1000 C C . ALA A 1 140 ? 3.981 4.528 -10.820 1.00 88.75 140 ALA A C 1
ATOM 1002 O O . ALA A 1 140 ? 4.651 5.131 -9.979 1.00 88.75 140 ALA A O 1
ATOM 1003 N N . LYS A 1 141 ? 3.351 5.167 -11.819 1.00 89.38 141 LYS A N 1
ATOM 1004 C CA . LYS A 1 141 ? 3.341 6.634 -11.955 1.00 89.38 141 LYS A CA 1
ATOM 1005 C C . LYS A 1 141 ? 1.990 7.150 -11.524 1.00 89.38 141 LYS A C 1
ATOM 1007 O O . LYS A 1 141 ? 0.981 6.928 -12.201 1.00 89.38 141 LYS A O 1
ATOM 1012 N N . TYR A 1 142 ? 1.983 7.861 -10.414 1.00 88.81 142 TYR A N 1
ATOM 1013 C CA . TYR A 1 142 ? 0.758 8.389 -9.863 1.00 88.81 142 TYR A CA 1
ATOM 1014 C C . TYR A 1 142 ? 0.420 9.688 -10.580 1.00 88.81 142 TYR A C 1
ATOM 1016 O O . TYR A 1 142 ? 1.298 10.457 -10.982 1.00 88.81 142 TYR A O 1
ATOM 1024 N N . LYS A 1 143 ? -0.875 9.941 -10.759 1.00 85.38 143 LYS A N 1
ATOM 1025 C CA . LYS A 1 143 ? -1.302 11.189 -11.375 1.00 85.38 143 LYS A CA 1
ATOM 1026 C C . LYS A 1 143 ? -1.248 12.336 -10.364 1.00 85.38 143 LYS A C 1
ATOM 1028 O O . LYS A 1 143 ? -1.662 12.146 -9.216 1.00 85.38 143 LYS A O 1
ATOM 1033 N N . PRO A 1 144 ? -0.797 13.533 -10.771 1.00 80.19 144 PRO A N 1
ATOM 1034 C CA . PRO A 1 144 ? -0.750 14.687 -9.882 1.00 80.19 144 PRO A CA 1
ATOM 1035 C C . PRO A 1 144 ? -2.104 15.068 -9.280 1.00 80.19 144 PRO A C 1
ATOM 1037 O O . PRO A 1 144 ? -2.152 15.581 -8.165 1.00 80.19 144 PRO A O 1
ATOM 1040 N N . GLU A 1 145 ? -3.203 14.795 -9.982 1.00 82.44 145 GLU A N 1
ATOM 1041 C CA . GLU A 1 145 ? -4.565 15.055 -9.499 1.00 82.44 145 GLU A CA 1
ATOM 1042 C C . GLU A 1 145 ? -4.874 14.374 -8.159 1.00 82.44 145 GLU A C 1
ATOM 1044 O O . GLU A 1 145 ? -5.721 14.872 -7.431 1.00 82.44 145 GLU A O 1
ATOM 1049 N N . HIS A 1 146 ? -4.171 13.295 -7.793 1.00 81.12 146 HIS A N 1
ATOM 1050 C CA . HIS A 1 146 ? -4.342 12.622 -6.500 1.00 81.12 146 HIS A CA 1
ATOM 1051 C C . HIS A 1 146 ? -3.629 13.320 -5.330 1.00 81.12 146 HIS A C 1
ATOM 1053 O O . HIS A 1 146 ? -3.810 12.903 -4.188 1.00 81.12 146 HIS A O 1
ATOM 1059 N N . PHE A 1 147 ? -2.839 14.369 -5.598 1.00 74.38 147 PHE A N 1
ATOM 1060 C CA . PHE A 1 147 ? -1.999 15.052 -4.605 1.00 74.38 147 PHE A CA 1
ATOM 1061 C C . PHE A 1 147 ? -2.118 16.585 -4.597 1.00 74.38 147 PHE A C 1
ATOM 1063 O O . PHE A 1 147 ? -1.520 17.230 -3.742 1.00 74.38 147 PHE A O 1
ATOM 1070 N N . LYS A 1 148 ? -2.842 17.187 -5.549 1.00 66.38 148 LYS A N 1
ATOM 1071 C CA . LYS A 1 148 ? -2.788 18.636 -5.828 1.00 66.38 148 LYS A CA 1
ATOM 1072 C C . LYS A 1 148 ? -3.808 19.524 -5.087 1.00 66.38 148 LYS A C 1
ATOM 1074 O O . LYS A 1 148 ? -3.698 20.738 -5.221 1.00 66.38 148 LYS A O 1
ATOM 1079 N N . LYS A 1 149 ? -4.800 18.991 -4.358 1.00 51.00 149 LYS A N 1
ATOM 1080 C CA . LYS A 1 149 ? -5.889 19.798 -3.748 1.00 51.00 149 LYS A CA 1
ATOM 1081 C C . LYS A 1 149 ? -6.458 19.212 -2.451 1.00 51.00 149 LYS A C 1
ATOM 1083 O O . LYS A 1 149 ? -6.365 18.009 -2.224 1.00 51.00 149 LYS A O 1
ATOM 1088 N N . GLU A 1 150 ? -7.144 20.049 -1.668 1.00 46.16 150 GLU A N 1
ATOM 1089 C CA . GLU A 1 150 ? -8.150 19.590 -0.698 1.00 46.16 150 GLU A CA 1
ATOM 1090 C C . GLU A 1 150 ? -9.178 18.689 -1.404 1.00 46.16 150 GLU A C 1
ATOM 1092 O O . GLU A 1 150 ? -9.689 19.026 -2.473 1.00 46.16 150 GLU A O 1
ATOM 1097 N N . GLY A 1 151 ? -9.421 17.498 -0.855 1.00 52.47 151 GLY A N 1
ATOM 1098 C CA . GLY A 1 151 ? -10.305 16.488 -1.450 1.00 52.47 151 GLY A CA 1
ATOM 1099 C C . GLY A 1 151 ? -9.674 15.618 -2.548 1.00 52.47 151 GLY A C 1
ATOM 1100 O O . GLY A 1 151 ? -10.249 14.591 -2.907 1.00 52.47 151 GLY A O 1
ATOM 1101 N N . ALA A 1 152 ? -8.474 15.943 -3.047 1.00 57.03 152 ALA A N 1
ATOM 1102 C CA . ALA A 1 152 ? -7.712 15.020 -3.884 1.00 57.03 152 ALA A CA 1
ATOM 1103 C C . ALA A 1 152 ? -7.267 13.832 -3.029 1.00 57.03 152 ALA A C 1
ATOM 1105 O O . ALA A 1 152 ? -6.505 13.987 -2.075 1.00 57.03 152 ALA A O 1
ATOM 1106 N N . THR A 1 153 ? -7.762 12.633 -3.325 1.00 70.81 153 THR A N 1
ATOM 1107 C CA . THR A 1 153 ? -7.327 11.435 -2.609 1.00 70.81 153 THR A CA 1
ATOM 1108 C C . THR A 1 153 ? -7.212 10.241 -3.543 1.00 70.81 153 THR A C 1
ATOM 1110 O O . THR A 1 153 ? -7.957 10.064 -4.507 1.00 70.81 153 THR A O 1
ATOM 1113 N N . VAL A 1 154 ? -6.220 9.413 -3.244 1.00 79.81 154 VAL A N 1
ATOM 1114 C CA . VAL A 1 154 ? -6.024 8.094 -3.830 1.00 79.81 154 VAL A CA 1
ATOM 1115 C C . VAL A 1 154 ? -7.234 7.192 -3.506 1.00 79.81 154 VAL A C 1
ATOM 1117 O O . VAL A 1 154 ? -7.548 7.004 -2.331 1.00 79.81 154 VAL A O 1
ATOM 1120 N N . PRO A 1 155 ? -7.926 6.595 -4.495 1.00 82.81 155 PRO A N 1
ATOM 1121 C CA . PRO A 1 155 ? -9.152 5.828 -4.254 1.00 82.81 155 PRO A CA 1
ATOM 1122 C C . PRO A 1 155 ? -9.042 4.739 -3.178 1.00 82.81 155 PRO A C 1
ATOM 1124 O O . PRO A 1 155 ? -9.931 4.611 -2.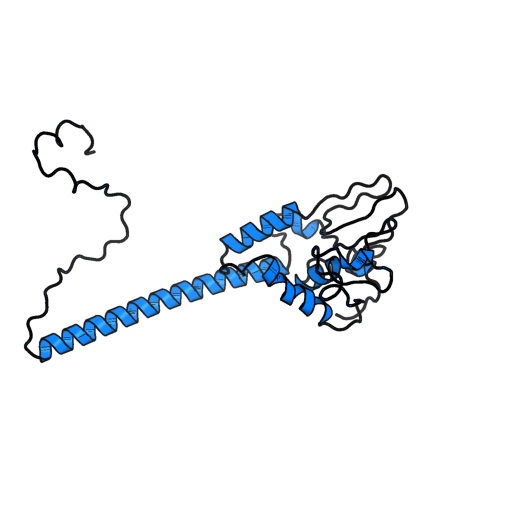336 1.00 82.81 155 PRO A O 1
ATOM 1127 N N . TRP A 1 156 ? -7.953 3.963 -3.167 1.00 82.50 156 TRP A N 1
ATOM 1128 C CA . TRP A 1 156 ? -7.763 2.922 -2.151 1.00 82.50 156 TRP A CA 1
ATOM 1129 C C . TRP A 1 156 ? -7.519 3.495 -0.748 1.00 82.50 156 TRP A C 1
ATOM 1131 O O . TRP A 1 156 ? -7.918 2.874 0.234 1.00 82.50 156 TRP A O 1
ATOM 1141 N N . LEU A 1 157 ? -6.950 4.699 -0.639 1.00 82.44 157 LEU A N 1
ATOM 1142 C CA . LEU A 1 157 ? -6.730 5.379 0.638 1.00 82.44 157 LEU A CA 1
ATOM 1143 C C . LEU A 1 157 ? -8.053 5.848 1.254 1.00 82.44 157 LEU A C 1
ATOM 1145 O O . LEU A 1 157 ? -8.228 5.740 2.465 1.00 82.44 157 LEU A O 1
ATOM 1149 N N . MET A 1 158 ? -9.017 6.299 0.440 1.00 84.38 158 MET A N 1
ATOM 1150 C CA . MET A 1 158 ? -10.350 6.636 0.961 1.00 84.38 158 MET A CA 1
ATOM 1151 C C . MET A 1 158 ? -11.043 5.432 1.576 1.00 84.38 158 MET A C 1
ATOM 1153 O O . MET A 1 158 ? -11.615 5.534 2.659 1.00 84.38 158 MET A O 1
ATOM 1157 N N . LYS A 1 159 ? -10.938 4.277 0.916 1.00 85.88 159 LYS A N 1
ATOM 1158 C CA . LYS A 1 159 ? -11.481 3.025 1.447 1.00 85.88 159 LYS A CA 1
ATOM 1159 C C . LYS A 1 159 ? -10.792 2.626 2.749 1.00 85.88 159 LYS A C 1
ATOM 1161 O O . LYS A 1 159 ? -11.468 2.188 3.671 1.00 85.88 159 LYS A O 1
ATOM 1166 N N . LEU A 1 160 ? -9.476 2.818 2.841 1.00 84.69 160 LEU A N 1
ATOM 1167 C CA . LEU A 1 160 ? -8.710 2.484 4.039 1.00 84.69 160 LEU A CA 1
ATOM 1168 C C . LEU A 1 160 ? -9.074 3.379 5.236 1.00 84.69 160 LEU A C 1
ATOM 1170 O O . LEU A 1 160 ? -9.259 2.871 6.338 1.00 84.69 160 LEU A O 1
ATOM 1174 N N . ARG A 1 161 ? -9.267 4.686 5.018 1.00 87.12 161 ARG A N 1
ATOM 1175 C CA . ARG A 1 161 ? -9.760 5.616 6.051 1.00 87.12 161 ARG A CA 1
ATOM 1176 C C . ARG A 1 161 ? -11.171 5.268 6.519 1.00 87.12 161 ARG A C 1
ATOM 1178 O O . ARG A 1 161 ? -11.417 5.211 7.718 1.00 87.12 161 ARG A O 1
ATOM 1185 N N . ALA A 1 162 ? -12.080 4.973 5.588 1.00 86.81 162 ALA A N 1
ATOM 1186 C CA . ALA A 1 162 ? -13.438 4.551 5.929 1.00 86.81 162 ALA A CA 1
ATOM 1187 C C . ALA A 1 162 ? -13.451 3.239 6.736 1.00 86.81 162 ALA A C 1
ATOM 1189 O O . ALA A 1 162 ? -14.202 3.106 7.704 1.00 86.81 162 ALA A O 1
ATOM 1190 N N . ALA A 1 163 ? -12.584 2.287 6.377 1.00 87.06 163 ALA A N 1
ATOM 1191 C CA . ALA A 1 163 ? -12.411 1.047 7.125 1.00 87.06 163 ALA A CA 1
ATOM 1192 C C . ALA A 1 163 ? -11.870 1.304 8.542 1.00 87.06 163 ALA A C 1
ATOM 1194 O O . ALA A 1 163 ? -12.386 0.728 9.496 1.00 87.06 163 ALA A O 1
ATOM 1195 N N . ALA A 1 164 ? -10.897 2.208 8.698 1.00 87.88 164 ALA A N 1
ATOM 1196 C CA . ALA A 1 164 ? -10.373 2.593 10.008 1.00 87.88 164 ALA A CA 1
ATOM 1197 C C . ALA A 1 164 ? -11.427 3.276 10.895 1.00 87.88 164 ALA A C 1
ATOM 1199 O O . ALA A 1 164 ? -11.538 2.946 12.073 1.00 87.88 164 ALA A O 1
ATOM 1200 N N . ALA A 1 165 ? -12.251 4.163 10.330 1.00 87.69 165 ALA A N 1
ATOM 1201 C CA . ALA A 1 165 ? -13.362 4.782 11.054 1.00 87.69 165 ALA A CA 1
ATOM 1202 C C . ALA A 1 165 ? -14.401 3.740 11.507 1.00 87.69 165 ALA A C 1
ATOM 1204 O O . ALA A 1 165 ? -14.871 3.770 12.643 1.00 87.69 165 ALA A O 1
ATOM 1205 N N . THR A 1 166 ? -14.712 2.772 10.641 1.00 89.94 166 THR A N 1
ATOM 1206 C CA . THR A 1 166 ? -15.631 1.671 10.972 1.00 89.94 166 THR A CA 1
ATOM 1207 C C . THR A 1 166 ? -15.064 0.787 12.086 1.00 89.94 166 THR A C 1
ATOM 1209 O O . THR A 1 166 ? -15.785 0.425 13.013 1.00 89.94 166 THR A O 1
ATOM 1212 N N . ALA A 1 167 ? -13.767 0.467 12.034 1.00 88.44 167 ALA A N 1
ATOM 1213 C CA . ALA A 1 167 ? -13.094 -0.313 13.070 1.00 88.44 167 ALA A CA 1
ATOM 1214 C C . ALA A 1 167 ? -13.116 0.398 14.434 1.00 88.44 167 ALA A C 1
ATOM 1216 O O . ALA A 1 167 ? -13.376 -0.244 15.451 1.00 88.44 167 ALA A O 1
ATOM 1217 N N . ALA A 1 168 ? -12.915 1.719 14.454 1.00 88.44 168 ALA A N 1
ATOM 1218 C CA . ALA A 1 168 ? -12.991 2.519 15.675 1.00 88.44 168 ALA A CA 1
ATOM 1219 C C . ALA A 1 168 ? -14.394 2.495 16.309 1.00 88.44 168 ALA A C 1
ATOM 1221 O O . ALA A 1 168 ? -14.519 2.381 17.529 1.00 88.44 168 ALA A O 1
ATOM 1222 N N . GLU A 1 169 ? -15.453 2.550 15.497 1.00 89.44 169 GLU A N 1
ATOM 1223 C CA . GLU A 1 169 ? -16.823 2.449 16.011 1.00 89.44 169 GLU A CA 1
ATOM 1224 C C . GLU A 1 169 ? -17.112 1.053 16.579 1.00 89.44 169 GLU A C 1
ATOM 1226 O O . GLU A 1 169 ? -17.689 0.934 17.657 1.00 89.44 169 GLU A O 1
ATOM 1231 N N . ILE A 1 170 ? -16.653 -0.013 15.917 1.00 87.31 170 ILE A N 1
ATOM 1232 C CA . ILE A 1 170 ? -16.796 -1.386 16.430 1.00 87.31 170 ILE A CA 1
ATOM 1233 C C . ILE A 1 170 ? -16.087 -1.547 17.782 1.00 87.31 170 ILE A C 1
ATOM 1235 O O . ILE A 1 170 ? -16.659 -2.129 18.706 1.00 87.31 170 ILE A O 1
ATOM 1239 N N . ASP A 1 171 ? -14.871 -1.016 17.927 1.00 87.38 171 ASP A N 1
ATOM 1240 C CA . ASP A 1 171 ? -14.120 -1.051 19.188 1.00 87.38 171 ASP A CA 1
ATOM 1241 C C . ASP A 1 171 ? -14.865 -0.313 20.314 1.00 87.38 171 ASP A C 1
ATOM 1243 O O . ASP A 1 171 ? -15.043 -0.847 21.411 1.00 87.38 171 ASP A O 1
ATOM 1247 N N . LYS A 1 172 ? -15.410 0.874 20.022 1.00 89.25 172 LYS A N 1
ATOM 1248 C CA . LYS A 1 172 ? -16.239 1.639 20.965 1.00 89.25 172 LYS A CA 1
ATOM 1249 C C . LYS A 1 172 ? -17.476 0.854 21.412 1.00 89.25 172 LYS A C 1
ATOM 1251 O O . LYS A 1 172 ? -17.764 0.790 22.608 1.00 89.25 172 LYS A O 1
ATOM 1256 N N . GLN A 1 173 ? -18.194 0.241 20.472 1.00 87.69 173 GLN A N 1
ATOM 1257 C CA . GLN A 1 173 ? -19.375 -0.573 20.771 1.00 87.69 173 GLN A CA 1
ATOM 1258 C C . GLN A 1 173 ? -19.021 -1.828 21.577 1.00 87.69 173 GLN A C 1
ATOM 1260 O O . GLN A 1 173 ? -19.786 -2.245 22.445 1.00 87.69 173 GLN A O 1
ATOM 1265 N N . THR A 1 174 ? -17.854 -2.421 21.326 1.00 89.00 174 THR A N 1
ATOM 1266 C CA . THR A 1 174 ? -17.372 -3.600 22.058 1.00 89.00 174 THR A CA 1
ATOM 1267 C C . THR A 1 174 ? -17.080 -3.249 23.515 1.00 89.00 174 THR A C 1
ATOM 1269 O O . THR A 1 174 ? -17.633 -3.883 24.411 1.00 89.00 174 THR A O 1
ATOM 1272 N N . LYS A 1 175 ? -16.354 -2.154 23.767 1.00 89.06 175 LYS A N 1
ATOM 1273 C CA . LYS A 1 175 ? -16.086 -1.639 25.124 1.00 89.06 175 LYS A CA 1
ATOM 1274 C C . LYS A 1 175 ? -17.363 -1.285 25.891 1.00 89.06 175 LYS A C 1
ATOM 1276 O O . LYS A 1 175 ? -17.477 -1.564 27.086 1.00 89.06 175 LYS A O 1
ATOM 1281 N N . ALA A 1 176 ? -18.351 -0.702 25.209 1.00 88.56 176 ALA A N 1
ATOM 1282 C CA . ALA A 1 176 ? -19.655 -0.423 25.808 1.00 88.56 176 ALA A CA 1
ATOM 1283 C C . ALA A 1 176 ? -20.382 -1.716 26.226 1.00 88.56 176 ALA A C 1
ATOM 1285 O O . ALA A 1 176 ? -20.925 -1.790 27.328 1.00 88.56 176 ALA A O 1
ATOM 1286 N N . LYS A 1 177 ? -20.347 -2.760 25.387 1.00 84.06 177 LYS A N 1
ATOM 1287 C CA . LYS A 1 177 ? -20.925 -4.074 25.713 1.00 84.06 177 LYS A CA 1
ATOM 1288 C C . LYS A 1 177 ? -20.209 -4.753 26.876 1.00 84.06 177 LYS A C 1
ATOM 1290 O O . LYS A 1 177 ? -20.880 -5.268 27.764 1.00 84.06 177 LYS A O 1
ATOM 1295 N N . GLU A 1 178 ? -18.880 -4.733 26.902 1.00 89.81 178 GLU A N 1
ATOM 1296 C CA . GLU A 1 178 ? -18.091 -5.287 28.011 1.00 89.81 178 GLU A CA 1
ATOM 1297 C C . GLU A 1 178 ? -18.436 -4.601 29.338 1.00 89.81 178 GLU A C 1
ATOM 1299 O O . GLU A 1 178 ? -18.642 -5.271 30.350 1.00 89.81 178 GLU A O 1
ATOM 1304 N N . THR A 1 179 ? -18.608 -3.276 29.312 1.00 88.00 179 THR A N 1
ATOM 1305 C CA . THR A 1 179 ? -19.045 -2.498 30.479 1.00 88.00 179 THR A CA 1
ATOM 1306 C C . THR A 1 179 ? -20.438 -2.926 30.951 1.00 88.00 179 THR A C 1
ATOM 1308 O O . THR A 1 179 ? -20.640 -3.143 32.144 1.00 88.00 179 THR A O 1
ATOM 1311 N N . LEU A 1 180 ? -21.393 -3.110 30.032 1.00 82.81 180 LEU A N 1
ATOM 1312 C CA . LEU A 1 180 ? -22.742 -3.587 30.364 1.00 82.81 180 LEU A CA 1
ATOM 1313 C C . LEU A 1 180 ? -22.730 -5.006 30.947 1.00 82.81 180 LEU A C 1
ATOM 1315 O O . LEU A 1 180 ? -23.408 -5.263 31.937 1.00 82.81 180 LEU A O 1
ATOM 1319 N N . VAL A 1 181 ? -21.943 -5.922 30.378 1.00 88.25 181 VAL A N 1
ATOM 1320 C CA . VAL A 1 181 ? -21.785 -7.287 30.911 1.00 88.25 181 VAL A CA 1
ATOM 1321 C C . VAL A 1 181 ? -21.201 -7.249 32.324 1.00 88.25 181 VAL A C 1
ATOM 1323 O O . VAL A 1 181 ? -21.692 -7.945 33.210 1.00 88.25 181 VAL A O 1
ATOM 1326 N N . MET A 1 182 ? -20.200 -6.400 32.567 1.00 85.81 182 MET A N 1
ATOM 1327 C CA . MET A 1 182 ? -19.628 -6.211 33.901 1.00 85.81 182 MET A CA 1
ATOM 1328 C C . MET A 1 182 ? -20.668 -5.677 34.898 1.00 85.81 182 MET A C 1
ATOM 1330 O O . MET A 1 182 ? -20.762 -6.190 36.012 1.00 85.81 182 MET A O 1
ATOM 1334 N N . GLN A 1 183 ? -21.488 -4.702 34.495 1.00 84.31 183 GLN A N 1
ATOM 1335 C CA . GLN A 1 183 ? -22.575 -4.163 35.321 1.00 84.31 183 GLN A CA 1
ATOM 1336 C C . GLN A 1 183 ? -23.658 -5.208 35.618 1.00 84.31 183 GLN A C 1
ATOM 1338 O O . GLN A 1 183 ? -24.110 -5.310 36.756 1.00 84.31 183 GLN A O 1
ATOM 1343 N N . LEU A 1 184 ? -24.046 -6.018 34.629 1.00 86.62 184 LEU A N 1
ATOM 1344 C CA . LEU A 1 184 ? -25.011 -7.105 34.813 1.00 86.62 184 LEU A CA 1
ATOM 1345 C C . LEU A 1 184 ? -24.482 -8.179 35.768 1.00 86.62 184 LEU A C 1
ATOM 1347 O O . LEU A 1 184 ? -25.214 -8.620 36.652 1.00 86.62 184 LEU A O 1
ATOM 1351 N N . ASN A 1 185 ? -23.208 -8.556 35.643 1.00 84.75 185 ASN A N 1
ATOM 1352 C CA . ASN A 1 185 ? -22.567 -9.490 36.568 1.00 84.75 185 ASN A CA 1
ATOM 1353 C C . ASN A 1 185 ? -22.517 -8.928 37.993 1.00 84.75 185 ASN A C 1
ATOM 1355 O O . ASN A 1 185 ? -22.806 -9.651 38.945 1.00 84.75 185 ASN A O 1
ATOM 1359 N N . LEU A 1 186 ? -22.198 -7.638 38.145 1.00 87.94 186 LEU A N 1
ATOM 1360 C CA . LEU A 1 186 ? -22.207 -6.971 39.444 1.00 87.94 186 LEU A CA 1
ATOM 1361 C C . LEU A 1 186 ? -23.608 -7.002 40.067 1.00 87.94 186 LEU A C 1
ATOM 1363 O O . LEU A 1 186 ? -23.747 -7.440 41.204 1.00 87.94 186 LEU A O 1
ATOM 1367 N N . LEU A 1 187 ? -24.641 -6.621 39.310 1.00 83.44 187 LEU A N 1
ATOM 1368 C CA . LEU A 1 187 ? -26.033 -6.656 39.768 1.00 83.44 187 LEU A CA 1
ATOM 1369 C C . LEU A 1 187 ? -26.467 -8.069 40.170 1.00 83.44 187 LEU A C 1
ATOM 1371 O O . LEU A 1 187 ? -27.043 -8.244 41.243 1.00 83.44 187 LEU A O 1
ATOM 1375 N N . ASN A 1 188 ? -26.160 -9.078 39.352 1.00 85.25 188 ASN A N 1
ATOM 1376 C CA . ASN A 1 188 ? -26.489 -10.471 39.650 1.00 85.25 188 ASN A CA 1
ATOM 1377 C C . ASN A 1 188 ? -25.827 -10.943 40.955 1.00 85.25 188 ASN A C 1
ATOM 1379 O O . ASN A 1 188 ? -26.476 -11.555 41.806 1.00 85.25 188 ASN A O 1
ATOM 1383 N N . ASN A 1 189 ? -24.555 -10.596 41.155 1.00 79.75 189 ASN A N 1
ATOM 1384 C CA . ASN A 1 189 ? -23.825 -10.920 42.379 1.00 79.75 189 ASN A CA 1
ATOM 1385 C C . ASN A 1 189 ? -24.409 -10.192 43.599 1.00 79.75 189 ASN A C 1
ATOM 1387 O O . ASN A 1 189 ? -24.576 -10.805 44.652 1.00 79.75 189 ASN A O 1
ATOM 1391 N N . THR A 1 190 ? -24.771 -8.913 43.466 1.00 80.06 190 THR A N 1
ATOM 1392 C CA . THR A 1 190 ? -25.398 -8.135 44.544 1.00 80.06 190 THR A CA 1
ATOM 1393 C C . THR A 1 190 ? -26.762 -8.703 44.938 1.00 80.06 190 THR A C 1
ATOM 1395 O O . THR A 1 190 ? -27.028 -8.859 46.128 1.00 80.06 190 THR A O 1
ATOM 1398 N N . ILE A 1 191 ? -27.609 -9.060 43.966 1.00 78.88 191 ILE A N 1
ATOM 1399 C CA . ILE A 1 191 ? -28.917 -9.687 44.219 1.00 78.88 191 ILE A CA 1
ATOM 1400 C C . ILE A 1 191 ? -28.729 -11.038 44.915 1.00 78.88 191 ILE A C 1
ATOM 1402 O O . ILE A 1 191 ? -29.386 -11.311 45.917 1.00 78.88 191 ILE A O 1
ATOM 1406 N N . THR A 1 192 ? -27.794 -11.859 44.433 1.00 79.50 192 THR A N 1
ATOM 1407 C CA . THR A 1 192 ? -27.484 -13.164 45.032 1.00 79.50 192 THR A CA 1
ATOM 1408 C C . THR A 1 192 ? -27.014 -13.022 46.482 1.00 79.50 192 THR A C 1
ATOM 1410 O O . THR A 1 192 ? -27.477 -13.763 47.350 1.00 79.50 192 THR A O 1
ATOM 1413 N N . ALA A 1 193 ? -26.145 -12.048 46.776 1.00 75.25 193 ALA A N 1
ATOM 1414 C CA . ALA A 1 193 ? -25.679 -11.765 48.134 1.00 75.25 193 ALA A CA 1
ATOM 1415 C C . ALA A 1 193 ? -26.823 -11.308 49.056 1.00 75.25 193 ALA A C 1
ATOM 1417 O O . ALA A 1 193 ? -26.961 -11.834 50.161 1.00 75.25 193 ALA A O 1
ATOM 1418 N N . ALA A 1 194 ? -27.682 -10.401 48.574 1.00 74.62 194 ALA A N 1
ATOM 1419 C CA . ALA A 1 194 ? -28.841 -9.908 49.316 1.00 74.62 194 ALA A CA 1
ATOM 1420 C C . ALA A 1 194 ? -29.857 -11.022 49.631 1.00 74.62 194 ALA A C 1
ATOM 1422 O O . ALA A 1 194 ? -30.354 -11.102 50.753 1.00 74.62 194 ALA A O 1
ATOM 1423 N N . LEU A 1 195 ? -30.135 -11.909 48.669 1.00 76.06 195 LEU A N 1
ATOM 1424 C CA . LEU A 1 195 ? -31.041 -13.050 48.849 1.00 76.06 195 LEU A CA 1
ATOM 1425 C C . LEU A 1 195 ? -30.458 -14.131 49.767 1.00 76.06 195 LEU A C 1
ATOM 1427 O O . LEU A 1 195 ? -31.199 -14.783 50.495 1.00 76.06 195 LEU A O 1
ATOM 1431 N N . SER A 1 196 ? -29.135 -14.306 49.766 1.00 78.38 196 SER A N 1
ATOM 1432 C CA . SER A 1 196 ? -28.444 -15.315 50.583 1.00 78.38 196 SER A CA 1
ATOM 1433 C C . SER A 1 196 ? -28.197 -14.866 52.031 1.00 78.38 196 SER A C 1
ATOM 1435 O O . SER A 1 196 ? -27.448 -15.524 52.754 1.00 78.38 196 SER A O 1
ATOM 1437 N N . GLY A 1 197 ? -28.765 -13.728 52.454 1.00 58.81 197 GLY A N 1
ATOM 1438 C CA . GLY A 1 197 ? -28.624 -13.187 53.812 1.00 58.81 197 GLY A CA 1
ATOM 1439 C C . GLY A 1 197 ? -27.194 -12.795 54.200 1.00 58.81 197 GLY A C 1
ATOM 1440 O O . GLY A 1 197 ? -26.930 -12.529 55.371 1.00 58.81 197 GLY A O 1
ATOM 1441 N N . HIS A 1 198 ? -26.263 -12.764 53.243 1.00 57.56 198 HIS A N 1
ATOM 1442 C CA . HIS A 1 198 ? -24.895 -12.322 53.476 1.00 57.56 198 HIS A CA 1
ATOM 1443 C C . HIS A 1 198 ? -24.849 -10.794 53.398 1.00 57.56 198 HIS A C 1
ATOM 1445 O O . HIS A 1 198 ? -25.414 -10.194 52.483 1.00 57.56 198 HIS A O 1
ATOM 1451 N N . GLN A 1 199 ? -24.171 -10.152 54.356 1.00 51.31 199 GLN A N 1
ATOM 1452 C CA . GLN A 1 199 ? -23.912 -8.715 54.293 1.00 51.31 199 GLN A CA 1
ATOM 1453 C C . GLN A 1 199 ? -23.250 -8.380 52.956 1.00 51.31 199 GLN A C 1
ATOM 1455 O O . GLN A 1 199 ? -22.172 -8.881 52.637 1.00 51.31 199 GLN A O 1
ATOM 1460 N N . ILE A 1 200 ? -23.912 -7.517 52.187 1.00 53.66 200 ILE A N 1
ATOM 1461 C CA . ILE A 1 200 ? -23.340 -6.887 51.003 1.00 53.66 200 ILE A CA 1
ATOM 1462 C C . ILE A 1 200 ? -22.061 -6.183 51.475 1.00 53.66 200 ILE A C 1
ATOM 1464 O O . ILE A 1 200 ? -22.159 -5.326 52.361 1.00 53.66 200 ILE A O 1
ATOM 1468 N N . PRO A 1 201 ? -20.871 -6.495 50.931 1.00 48.16 201 PRO A N 1
ATOM 1469 C CA . PRO A 1 201 ? -19.720 -5.639 51.141 1.00 48.16 201 PRO A CA 1
ATOM 1470 C C . PRO A 1 201 ? -20.105 -4.265 50.600 1.00 48.16 201 PRO A C 1
ATOM 1472 O O . PRO A 1 201 ? -20.297 -4.103 49.394 1.00 48.16 201 PRO A O 1
ATOM 1475 N N . GLN A 1 202 ? -20.293 -3.290 51.490 1.00 47.81 202 GLN A N 1
ATOM 1476 C CA . GLN A 1 202 ? -20.453 -1.900 51.095 1.00 47.81 202 GLN A CA 1
ATOM 1477 C C . GLN A 1 202 ? -19.126 -1.442 50.501 1.00 47.81 202 GLN A C 1
ATOM 1479 O O . GLN A 1 202 ? -18.261 -0.913 51.194 1.00 47.81 202 GLN A O 1
ATOM 1484 N N . ILE A 1 203 ? -18.943 -1.679 49.206 1.00 47.69 203 ILE A N 1
ATOM 1485 C CA . ILE A 1 203 ? -17.965 -0.926 48.444 1.00 47.69 203 ILE A CA 1
ATOM 1486 C C . ILE A 1 203 ? -18.655 0.394 48.143 1.00 47.69 203 ILE A C 1
ATOM 1488 O O . ILE A 1 203 ? -19.609 0.461 47.373 1.00 47.69 203 ILE A O 1
ATOM 1492 N N . ILE A 1 204 ? -18.214 1.391 48.901 1.00 41.38 204 ILE A N 1
ATOM 1493 C CA . ILE A 1 204 ? -18.530 2.811 48.831 1.00 41.38 204 ILE A CA 1
ATOM 1494 C C . ILE A 1 204 ? -18.929 3.204 47.404 1.00 41.38 204 ILE A C 1
ATOM 1496 O O . ILE A 1 204 ? -18.134 3.100 46.470 1.00 41.38 204 ILE A O 1
ATOM 1500 N N . SER A 1 205 ? -20.170 3.665 47.260 1.00 46.50 205 SER A N 1
ATOM 1501 C CA . SER A 1 205 ? -20.646 4.386 46.088 1.00 46.50 205 SER A CA 1
ATOM 1502 C C . SER A 1 205 ? -19.872 5.698 45.971 1.00 46.50 205 SER A C 1
ATOM 1504 O O . SER A 1 205 ? -20.314 6.727 46.477 1.00 46.50 205 SER A O 1
ATOM 1506 N N . GLU A 1 206 ? -18.714 5.680 45.321 1.00 40.47 206 GLU A N 1
ATOM 1507 C CA . GLU A 1 206 ? -18.167 6.901 44.741 1.00 40.47 206 GLU A CA 1
ATOM 1508 C C . GLU A 1 206 ? -18.780 7.066 43.341 1.00 40.47 206 GLU A C 1
ATOM 1510 O O . GLU A 1 206 ? -18.758 6.120 42.544 1.00 40.47 206 GLU A O 1
ATOM 1515 N N . PRO A 1 207 ? -19.387 8.224 43.020 1.00 39.59 207 PRO A N 1
ATOM 1516 C CA . PRO A 1 207 ? -19.855 8.479 41.672 1.00 39.59 207 PRO A CA 1
ATOM 1517 C C . PRO A 1 207 ? -18.656 8.418 40.728 1.00 39.59 207 PRO A C 1
ATOM 1519 O O . PRO A 1 207 ? -17.640 9.071 40.969 1.00 39.59 207 PRO A O 1
ATOM 1522 N N . ILE A 1 208 ? -18.793 7.664 39.636 1.00 42.78 208 ILE A N 1
ATOM 1523 C CA . ILE A 1 208 ? -17.845 7.672 38.522 1.00 42.78 208 ILE A CA 1
ATOM 1524 C C . ILE A 1 208 ? -17.868 9.087 37.928 1.00 42.78 208 ILE A C 1
ATOM 1526 O O . ILE A 1 208 ? -18.673 9.396 37.051 1.00 42.78 208 ILE A O 1
ATOM 1530 N N . SER A 1 209 ? -17.022 9.973 38.450 1.00 40.03 209 SER A N 1
ATOM 1531 C CA . SER A 1 209 ? -16.716 11.239 37.796 1.00 40.03 209 SER A CA 1
ATOM 1532 C C . SER A 1 209 ? -15.831 10.963 36.576 1.00 40.03 209 SER A C 1
ATOM 1534 O O . SER A 1 209 ? -14.963 10.086 36.637 1.00 40.03 209 SER A O 1
ATOM 1536 N N . PRO A 1 210 ? -16.032 11.682 35.458 1.00 37.06 210 PRO A N 1
ATOM 1537 C CA . PRO A 1 210 ? -15.161 11.582 34.289 1.00 37.06 210 PRO A CA 1
ATOM 1538 C C . PRO A 1 210 ? -13.709 11.943 34.656 1.00 37.06 210 PRO A C 1
ATOM 1540 O O . PRO A 1 210 ? -13.488 12.644 35.647 1.00 37.06 210 PRO A O 1
ATOM 1543 N N . PRO A 1 211 ? -12.708 11.475 33.884 1.00 37.50 211 PRO A N 1
ATOM 1544 C CA . PRO A 1 211 ? -11.304 11.568 34.269 1.00 37.50 211 PRO A CA 1
ATOM 1545 C C . PRO A 1 211 ? -10.870 13.035 34.356 1.00 37.50 211 PRO A C 1
ATOM 1547 O O . PRO A 1 211 ? -10.647 13.692 33.340 1.00 37.50 211 PRO A O 1
ATOM 1550 N N . SER A 1 212 ? -10.752 13.546 35.583 1.00 37.78 212 SER A N 1
ATOM 1551 C CA . SER A 1 212 ? -10.116 14.830 35.856 1.00 37.78 212 SER A CA 1
ATOM 1552 C C . SER A 1 212 ? -8.606 14.648 35.809 1.00 37.78 212 SER A C 1
ATOM 1554 O O . SER A 1 212 ? -8.044 13.742 36.426 1.00 37.78 212 SER A O 1
ATOM 1556 N N . ALA A 1 213 ? -7.958 15.521 35.049 1.00 39.66 213 ALA A N 1
ATOM 1557 C CA . ALA A 1 213 ? -6.518 15.592 34.929 1.00 39.66 213 ALA A CA 1
ATOM 1558 C C . ALA A 1 213 ? -5.841 15.809 36.296 1.00 39.66 213 ALA A C 1
ATOM 1560 O O . ALA A 1 213 ? -6.308 16.596 37.113 1.00 39.66 213 ALA A O 1
ATOM 1561 N N . ALA A 1 214 ? -4.706 15.125 36.465 1.00 47.09 214 ALA A N 1
ATOM 1562 C CA . ALA A 1 214 ? -3.608 15.415 37.387 1.00 47.09 214 ALA A CA 1
ATOM 1563 C C . ALA A 1 214 ? -3.959 15.634 38.875 1.00 47.09 214 ALA A C 1
ATOM 1565 O O . ALA A 1 214 ? -4.178 16.754 39.324 1.00 47.09 214 ALA A O 1
ATOM 1566 N N . ALA A 1 215 ? -3.828 14.573 39.676 1.00 34.06 215 ALA A N 1
ATOM 1567 C CA . ALA A 1 215 ? -3.567 14.692 41.110 1.00 34.06 215 ALA A CA 1
ATOM 1568 C C . ALA A 1 215 ? -2.277 13.931 41.448 1.00 34.06 215 ALA A C 1
ATOM 1570 O O . ALA A 1 215 ? -2.236 12.704 41.522 1.00 34.06 215 ALA A O 1
ATOM 1571 N N . THR A 1 216 ? -1.196 14.691 41.579 1.00 40.75 216 THR A N 1
ATOM 1572 C CA . THR A 1 216 ? 0.148 14.215 41.897 1.00 40.75 216 THR A CA 1
ATOM 1573 C C . THR A 1 216 ? 0.228 13.793 43.368 1.00 40.75 216 THR A C 1
ATOM 1575 O O . THR A 1 216 ? 0.109 14.619 44.266 1.00 40.75 216 THR A O 1
ATOM 1578 N N . ASP A 1 217 ? 0.421 12.490 43.573 1.00 45.59 217 ASP A N 1
ATOM 1579 C CA . ASP A 1 217 ? 1.066 11.776 44.690 1.00 45.59 217 ASP A CA 1
ATOM 1580 C C . ASP A 1 217 ? 1.430 12.616 45.945 1.00 45.59 217 ASP A C 1
ATOM 1582 O O . ASP A 1 217 ? 2.589 12.967 46.167 1.00 45.59 217 ASP A O 1
ATOM 1586 N N . CYS A 1 218 ? 0.447 12.903 46.810 1.00 44.41 218 CYS A N 1
ATOM 1587 C CA . CYS A 1 218 ? 0.678 13.420 48.173 1.00 44.41 218 CYS A CA 1
ATOM 1588 C C . CYS A 1 218 ? 0.853 12.307 49.226 1.00 44.41 218 CYS A C 1
ATOM 1590 O O . CYS A 1 218 ? 1.030 12.585 50.411 1.00 44.41 218 CYS A O 1
ATOM 1592 N N . SER A 1 219 ? 0.858 11.038 48.819 1.00 50.53 219 SER A N 1
ATOM 1593 C CA . SER A 1 219 ? 0.814 9.893 49.738 1.00 50.53 219 SER A CA 1
ATOM 1594 C C . SER A 1 219 ? 2.162 9.543 50.386 1.00 50.53 219 SER A C 1
ATOM 1596 O O . SER A 1 219 ? 2.241 8.584 51.154 1.00 50.53 219 SER A O 1
ATOM 1598 N N . LYS A 1 220 ? 3.237 10.293 50.102 1.00 47.56 220 LYS A N 1
ATOM 1599 C CA . LYS A 1 220 ? 4.604 9.964 50.557 1.00 47.56 220 LYS A CA 1
ATOM 1600 C C . LYS A 1 220 ? 5.121 10.757 51.757 1.00 47.56 220 LYS A C 1
ATOM 1602 O O . LYS A 1 220 ? 6.167 10.391 52.284 1.00 47.56 220 LYS A O 1
ATOM 1607 N N . ASN A 1 221 ? 4.405 11.766 52.256 1.00 45.06 221 ASN A N 1
ATOM 1608 C CA . ASN A 1 221 ? 4.831 12.496 53.456 1.00 45.06 221 ASN A CA 1
ATOM 1609 C C . ASN A 1 221 ? 4.032 12.061 54.686 1.00 45.06 221 ASN A C 1
ATOM 1611 O O . ASN A 1 221 ? 2.989 12.615 55.014 1.00 45.06 221 ASN A O 1
ATOM 1615 N N . LYS A 1 222 ? 4.559 11.060 55.394 1.00 44.59 222 LYS A N 1
ATOM 1616 C CA . LYS A 1 222 ? 3.991 10.541 56.647 1.00 44.59 222 LYS A CA 1
ATOM 1617 C C . LYS A 1 222 ? 4.327 11.382 57.889 1.00 44.59 222 LYS A C 1
ATOM 1619 O O . LYS A 1 222 ? 4.037 10.943 58.997 1.00 44.59 222 LYS A O 1
ATOM 1624 N N . SER A 1 223 ? 4.904 12.577 57.734 1.00 48.25 223 SER A N 1
ATOM 1625 C CA . SER A 1 223 ? 5.403 13.349 58.876 1.00 48.25 223 SER A CA 1
ATOM 1626 C C . SER A 1 223 ? 5.301 14.862 58.662 1.00 48.25 223 SER A C 1
ATOM 1628 O O . SER A 1 223 ? 6.077 15.450 57.919 1.00 48.25 223 SER A O 1
ATOM 1630 N N . ASN A 1 224 ? 4.401 15.469 59.433 1.00 46.31 224 ASN A N 1
ATOM 1631 C CA . ASN A 1 224 ? 4.187 16.900 59.662 1.00 46.31 224 ASN A CA 1
ATOM 1632 C C . ASN A 1 224 ? 3.332 17.668 58.626 1.00 46.31 224 ASN A C 1
ATOM 1634 O O . ASN A 1 224 ? 3.560 17.676 57.421 1.00 46.31 224 ASN A O 1
ATOM 1638 N N . LYS A 1 225 ? 2.303 18.333 59.163 1.00 48.53 225 LYS A N 1
ATOM 1639 C CA . LYS A 1 225 ? 1.348 19.211 58.471 1.00 48.53 225 LYS A CA 1
ATOM 1640 C C . LYS A 1 225 ? 1.990 20.546 58.052 1.00 48.53 225 LYS A C 1
ATOM 1642 O O . LYS A 1 225 ? 1.557 21.178 57.097 1.00 48.53 225 LYS A O 1
ATOM 1647 N N . THR A 1 226 ? 3.069 20.939 58.724 1.00 51.00 226 THR A N 1
ATOM 1648 C CA . THR A 1 226 ? 3.697 22.262 58.624 1.00 51.00 226 THR A CA 1
ATOM 1649 C C . THR A 1 226 ? 4.608 22.445 57.401 1.00 51.00 226 THR A C 1
ATOM 1651 O O . THR A 1 226 ? 4.948 23.576 57.056 1.00 51.00 226 THR A O 1
ATOM 1654 N N . ALA A 1 227 ? 4.993 21.365 56.710 1.00 45.75 227 ALA A N 1
ATOM 1655 C CA . ALA A 1 227 ? 5.796 21.429 55.484 1.00 45.75 227 ALA A CA 1
ATOM 1656 C C . ALA A 1 227 ? 4.962 21.650 54.207 1.00 45.75 227 ALA A C 1
ATOM 1658 O O . ALA A 1 227 ? 5.489 22.153 53.217 1.00 45.75 227 ALA A O 1
ATOM 1659 N N . CYS A 1 228 ? 3.669 21.306 54.213 1.00 46.50 228 CYS A N 1
ATOM 1660 C CA . CYS A 1 228 ? 2.802 21.461 53.037 1.00 46.50 228 CYS A CA 1
ATOM 1661 C C . CYS A 1 228 ? 2.315 22.908 52.856 1.00 46.50 228 CYS A C 1
ATOM 1663 O O . CYS A 1 228 ? 2.203 23.393 51.732 1.00 46.50 228 CYS A O 1
ATOM 1665 N N . GLU A 1 229 ? 2.084 23.624 53.958 1.00 48.75 229 GLU A N 1
ATOM 1666 C CA . GLU A 1 229 ? 1.500 24.973 53.933 1.00 48.75 229 GLU A CA 1
ATOM 1667 C C . GLU A 1 229 ? 2.502 26.059 53.481 1.00 48.75 229 GLU A C 1
ATOM 1669 O O . GLU A 1 229 ? 2.091 27.075 52.927 1.00 48.75 229 GLU A O 1
ATOM 1674 N N . ASN A 1 230 ? 3.817 25.828 53.600 1.00 47.97 230 ASN A N 1
ATOM 1675 C CA . ASN A 1 230 ? 4.846 26.830 53.271 1.00 47.97 230 ASN A CA 1
ATOM 1676 C C . ASN A 1 230 ? 5.393 26.770 51.832 1.00 47.97 230 ASN A C 1
ATOM 1678 O O . ASN A 1 230 ? 6.229 27.590 51.462 1.00 47.97 230 ASN A O 1
ATOM 1682 N N . ALA A 1 231 ? 4.942 25.827 50.999 1.00 46.88 231 ALA A N 1
ATOM 1683 C CA . ALA A 1 231 ? 5.460 25.690 49.635 1.00 46.88 231 ALA A CA 1
ATOM 1684 C C . ALA A 1 231 ? 4.684 26.495 48.577 1.00 46.88 231 ALA A C 1
ATOM 1686 O O . ALA A 1 231 ? 5.094 26.499 47.420 1.00 46.88 231 ALA A O 1
ATOM 1687 N N . GLY A 1 232 ? 3.569 27.155 48.919 1.00 47.94 232 GLY A N 1
ATOM 1688 C CA . GLY A 1 232 ? 2.805 27.973 47.963 1.00 47.94 232 GLY A CA 1
ATOM 1689 C C . GLY A 1 232 ? 2.301 27.215 46.721 1.00 47.94 232 GLY A C 1
ATOM 1690 O O . GLY A 1 232 ? 2.065 27.832 45.687 1.00 47.94 232 GLY A O 1
ATOM 1691 N N . LYS A 1 233 ? 2.157 25.883 46.800 1.00 47.72 233 LYS A N 1
ATOM 1692 C CA . LYS A 1 233 ? 1.770 25.009 45.673 1.00 47.72 233 LYS A CA 1
ATOM 1693 C C . LYS A 1 233 ? 0.336 24.475 45.738 1.00 47.72 233 LYS A C 1
ATOM 1695 O O . LYS A 1 233 ? 0.014 23.532 45.026 1.00 47.72 233 LYS A O 1
ATOM 1700 N N . CYS A 1 234 ? -0.522 25.105 46.533 1.00 42.38 234 CYS A N 1
ATOM 1701 C CA . CYS A 1 234 ? -1.967 24.953 46.397 1.00 42.38 234 CYS A CA 1
ATOM 1702 C C . CYS A 1 234 ? -2.541 26.289 45.922 1.00 42.38 234 CYS A C 1
ATOM 1704 O O . CYS A 1 234 ? -2.785 27.191 46.724 1.00 42.38 234 CYS A O 1
ATOM 1706 N N . LYS A 1 235 ? -2.698 26.411 44.605 1.00 38.34 235 LYS A N 1
ATOM 1707 C CA . LYS A 1 235 ? -3.610 27.346 43.954 1.00 38.34 235 LYS A CA 1
ATOM 1708 C C . LYS A 1 235 ? -4.385 26.578 42.900 1.00 38.34 235 LYS A C 1
ATOM 1710 O O . LYS A 1 235 ? -3.729 25.772 42.204 1.00 38.34 235 LYS A O 1
#

Secondary structure (DSSP, 8-state):
--S---HHHHHH-TT-GGG--TTS-HHHHHHHHH-B-SS-GGGGGTT-TT-TTTTS-SB--TTS-TTTTHHHHHHGGGG-PPPP--HHHHHHHHHHHHHHEEEE--SS--EEEEEEEE--SSS----B-S--TTT-EEEEE--GGGTSSTT---HHHHHHHHHHHHHHHHHHHHHHHHHHHHHHHHHHHHHHHHHTTPPP------------S-----TT--S-GGGTGGG----

Foldseek 3Di:
DDDDQALQCCQEVVVHVVNDVPLVAPLNQLCLQQAAAPDDQQLQPWLHDPRRPFQRVHHDTPPDDSCSSVSVVVCVVVVDDDDPLALVVLVVVVVVQVVQQAFADEPPDIAHRKHTEADHPRDDAPGSRSHRPDNYHSTGRDDCQCPPDDVRHRNNSVVSNVVNVVSVVVVVVVVVVVVVVVVVVVVVVQVVCVVVVHDDPPPDPDDPDPDDDDDDDPPPDPDDPVVVVPPPPDD

Radius of gyration: 29.34 Å; chains: 1; bounding box: 53×46×84 Å

Sequence (235 aa):
MVGDSDRKKVCSGHSDATKNKAVQTLYTDLLFQCAATSDNGGSQQACGKGLQTATTNTNWTTNSNKTTGDKPIAACDKFGAPGTLTEATVEAALAQLKQLIRRETGPSSPQDLVLGKIDNTGGAFGGFVGNAASNKGQCAKYKPEHFKKEGATVPWLMKLRAAAATAAEIDKQTKAKETLVMQLNLLNNTITAALSGHQIPQIISEPISPPSAAATDCSKNKSNKTACENAGKCK

pLDDT: mean 73.09, std 15.75, range [33.62, 89.94]

InterPro domains:
  IPR025932 Trypanosome variant surface glycoprotein, B-type, N-terminal domain [PF13206] (3-184)

Organism: Trypanosoma equiperdum (NCBI:txid5694)